Protein AF-A0A7Y5ZHA3-F1 (afdb_monomer_lite)

Sequence (352 aa):
MVVPLIEFANFSPQGTNLAHIFTNAGKSLLAQVGWSFPLTITVLLGFFAVLIGGQLFASQEDSDRLRRTLGFTAESIAAAGVPVMVYVSVYCLTSPKDWASLITVVPAFGLIVFLSLQLGRFNALDDQARVRELCKRIDQREKRIAELAPIAQRPLIGAIAVNVIVLMATHVLLAFGSVQVLRALGVPLPESSPQTSGQLVASYVGVGVYFAVVAALLAAALRSYFADLSRTRWVPLLIVVGLWVLVAGGILIGLTTTADLNPVAGGISFAVPNILVIVSLRQPRRAGRWRLLGWSLRSGAASSAARTLERSRAKYADDLQVVQERIAQQKSQPVWRERLWAMLQWRQSERG

Foldseek 3Di:
DDPPPPVVQPDDPPDPGVLNVLLVLLVVLLVVLVPVLVVLLVVLVVLVVVLVVCVVPHDPVVSLVSLQVSLVVLQVVLVVCPSNCVSNVSNLVVPVVNVVSCVVRVVSSVSSNVSSVVSNVVNDDDLVRLLVVLVVLLVLLVVLLVVLVLLQQDALVQLLVVLLVVLLVVLVCLVVVVVVVCVVVVNDAPPDDVVNVVVVVVVSVVVSVLLSVLLVLLLVLLLCVSQDPDPPPVSSVVSVVVSVVSLVVQLVVLCVPCVVRPNVSSNCSSPVSVVVLVVLVPDDSCPPPDPPNCSGSNNNSSNSSSVVSVVVSVVSVVVSVVSVVVVVVVVPDVVVVVVVVVVVVVVVVVVD

Secondary structure (DSSP, 8-state):
----TTGGG-S-TTS--HHHHHHHHHHHHHHHHHHHHHHHHHHHHHHHHHHHHHHHHS-HHHHHHHHHHHHHHHHHHHHHHHHHHHHHHHHHHH-GGGTHHHHHHHHHHHHHHHHHHHHHHT----HHHHHHHHHHHHHHHHHHHHHHTTT--S-HHHHHHHHHHHHHHHHHHHHHHHHHHHHHTT--PPP--HHHHHHHHHHHHHHHHHHHHHHHHHHHHHHHHHH--SS-THHHHHHHHHHHHHHHHHHHHHHHHHTTT-HHHHHHHHHHHHHHHHHHHS--S--SS-GGGGGSHHHHHHHHHHHHHHHHHHHHHHHHHHHHHHHHHHHHSHHHHHHHHHHHHHHHHTT-

Structure (mmCIF, N/CA/C/O backbone):
data_AF-A0A7Y5ZHA3-F1
#
_entry.id   AF-A0A7Y5ZHA3-F1
#
loop_
_atom_site.group_PDB
_atom_site.id
_atom_site.type_symbol
_atom_site.label_atom_id
_atom_site.label_alt_id
_atom_site.label_comp_id
_atom_site.label_asym_id
_atom_site.label_entity_id
_atom_site.label_seq_id
_atom_site.pdbx_PDB_ins_code
_atom_site.Cartn_x
_atom_site.Cartn_y
_atom_site.Cartn_z
_atom_site.occupancy
_atom_site.B_iso_or_equiv
_atom_site.auth_seq_id
_atom_site.auth_comp_id
_atom_site.auth_asym_id
_atom_site.auth_atom_id
_atom_site.pdbx_PDB_model_num
ATOM 1 N N . MET A 1 1 ? -15.762 -16.019 -30.927 1.00 29.59 1 MET A N 1
ATOM 2 C CA . MET A 1 1 ? -14.983 -14.829 -31.333 1.00 29.59 1 MET A CA 1
ATOM 3 C C . MET A 1 1 ? -14.148 -14.384 -30.145 1.00 29.59 1 MET A C 1
ATOM 5 O O . MET A 1 1 ? -14.662 -13.721 -29.258 1.00 29.59 1 MET A O 1
ATOM 9 N N . VAL A 1 2 ? -12.900 -14.841 -30.086 1.00 30.86 2 VAL A N 1
ATOM 10 C CA . VAL A 1 2 ? -11.909 -14.448 -29.078 1.00 30.86 2 VAL A CA 1
ATOM 11 C C . VAL A 1 2 ? -10.783 -13.798 -29.871 1.00 30.86 2 VAL A C 1
ATOM 13 O O . VAL A 1 2 ? -10.172 -14.450 -30.713 1.00 30.86 2 VAL A O 1
ATOM 16 N N . VAL A 1 3 ? -10.605 -12.493 -29.690 1.00 31.75 3 VAL A N 1
ATOM 17 C CA . VAL A 1 3 ? -9.551 -11.698 -30.336 1.00 31.75 3 VAL A CA 1
ATOM 18 C C . VAL A 1 3 ? -8.183 -12.216 -29.860 1.00 31.75 3 VAL A C 1
ATOM 20 O O . VAL A 1 3 ? -8.029 -12.442 -28.656 1.00 31.75 3 VAL A O 1
ATOM 23 N N . PRO A 1 4 ? -7.187 -12.422 -30.743 1.00 41.59 4 PRO A N 1
ATOM 24 C CA . PRO A 1 4 ? -5.891 -12.941 -30.333 1.00 41.59 4 PRO A CA 1
ATOM 25 C C . PRO A 1 4 ? -5.080 -11.832 -29.653 1.00 41.59 4 PRO A C 1
ATOM 27 O O . PRO A 1 4 ? -4.467 -10.991 -30.297 1.00 41.59 4 PRO A O 1
ATOM 30 N N . LEU A 1 5 ? -5.019 -11.871 -28.323 1.00 36.62 5 LEU A N 1
ATOM 31 C CA . LEU A 1 5 ? -4.117 -11.070 -27.478 1.00 36.62 5 LEU A CA 1
ATOM 32 C C . LEU A 1 5 ? -2.618 -11.430 -27.650 1.00 36.62 5 LEU A C 1
ATOM 34 O O . LEU A 1 5 ? -1.793 -11.052 -26.824 1.00 36.62 5 LEU A O 1
ATOM 38 N N . ILE A 1 6 ? -2.248 -12.166 -28.704 1.00 42.41 6 ILE A N 1
ATOM 39 C CA . ILE A 1 6 ? -0.919 -12.780 -28.873 1.00 42.41 6 ILE A CA 1
ATOM 40 C C . ILE A 1 6 ? 0.031 -11.910 -29.725 1.00 42.41 6 ILE A C 1
ATOM 42 O O . ILE A 1 6 ? 1.246 -12.066 -29.635 1.00 42.41 6 ILE A O 1
ATOM 46 N N . GLU A 1 7 ? -0.461 -10.919 -30.473 1.00 38.47 7 GLU A N 1
ATOM 47 C CA . GLU A 1 7 ? 0.405 -10.111 -31.356 1.00 38.47 7 GLU A CA 1
ATOM 48 C C . GLU A 1 7 ? 1.262 -9.041 -30.654 1.00 38.47 7 GLU A C 1
ATOM 50 O O . GLU A 1 7 ? 2.171 -8.489 -31.268 1.00 38.47 7 GLU A O 1
ATOM 55 N N . PHE A 1 8 ? 1.092 -8.807 -29.348 1.00 38.38 8 PHE A N 1
ATOM 56 C CA . PHE A 1 8 ? 1.977 -7.903 -28.594 1.00 38.38 8 PHE A CA 1
ATOM 57 C C . PHE A 1 8 ? 3.348 -8.509 -28.226 1.00 38.38 8 PHE A C 1
ATOM 59 O O . PHE A 1 8 ? 4.162 -7.837 -27.595 1.00 38.38 8 PHE A O 1
ATOM 66 N N . ALA A 1 9 ? 3.636 -9.756 -28.616 1.00 39.25 9 ALA A N 1
ATOM 67 C CA . ALA A 1 9 ? 4.858 -10.465 -28.223 1.00 39.25 9 ALA A CA 1
ATOM 68 C C . ALA A 1 9 ? 6.022 -10.393 -29.235 1.00 39.25 9 ALA A C 1
ATOM 70 O O . ALA A 1 9 ? 7.111 -10.874 -28.920 1.00 39.25 9 ALA A O 1
ATOM 71 N N . ASN A 1 10 ? 5.843 -9.779 -30.410 1.00 35.06 10 ASN A N 1
ATOM 72 C CA . ASN A 1 10 ? 6.879 -9.715 -31.452 1.00 35.06 10 ASN A CA 1
ATOM 73 C C . ASN A 1 10 ? 7.756 -8.452 -31.355 1.00 35.06 10 ASN A C 1
ATOM 75 O O . ASN A 1 10 ? 7.877 -7.688 -32.310 1.00 35.06 10 ASN A O 1
ATOM 79 N N . PHE A 1 11 ? 8.409 -8.247 -30.207 1.00 40.84 11 PHE A N 1
ATOM 80 C CA . PHE A 1 11 ? 9.511 -7.287 -30.069 1.00 40.84 11 PHE A CA 1
ATOM 81 C C . PHE A 1 11 ? 10.834 -8.019 -29.765 1.00 40.84 11 PHE A C 1
ATOM 83 O O . PHE A 1 11 ? 11.028 -8.522 -28.664 1.00 40.84 11 PHE A O 1
ATOM 90 N N . SER A 1 12 ? 11.748 -7.979 -30.747 1.00 37.88 12 SER A N 1
ATOM 91 C CA . SER A 1 12 ? 13.195 -8.295 -30.714 1.00 37.88 12 SER A CA 1
ATOM 92 C C . SER A 1 12 ? 13.650 -9.769 -30.549 1.00 37.88 12 SER A C 1
ATOM 94 O O . SER A 1 12 ? 13.300 -10.408 -29.560 1.00 37.88 12 SER A O 1
ATOM 96 N N . PRO A 1 13 ? 14.540 -10.299 -31.427 1.00 43.59 13 PRO A N 1
ATOM 97 C CA . PRO A 1 13 ? 15.087 -11.663 -31.328 1.00 43.59 13 PRO A CA 1
ATOM 98 C C . PRO A 1 13 ? 16.154 -11.868 -30.236 1.00 43.59 13 PRO A C 1
ATOM 100 O O . PRO A 1 13 ? 16.627 -12.987 -30.060 1.00 43.59 13 PRO A O 1
ATOM 103 N N . GLN A 1 14 ? 16.572 -10.818 -29.522 1.00 48.69 14 GLN A N 1
ATOM 104 C CA . GLN A 1 14 ? 17.597 -10.913 -28.466 1.00 48.69 14 GLN A CA 1
ATOM 105 C C . GLN A 1 14 ? 17.160 -10.283 -27.132 1.00 48.69 14 GLN A C 1
ATOM 107 O O . GLN A 1 14 ? 17.919 -10.280 -26.165 1.00 48.69 14 GLN A O 1
ATOM 112 N N . GLY A 1 15 ? 15.918 -9.799 -27.042 1.00 46.22 15 GLY A N 1
ATOM 113 C CA . GLY A 1 15 ? 15.309 -9.403 -25.776 1.00 46.22 15 GLY A CA 1
ATOM 114 C C . GLY A 1 15 ? 14.719 -10.628 -25.088 1.00 46.22 15 GLY A C 1
ATOM 115 O O . GLY A 1 15 ? 13.897 -11.332 -25.667 1.00 46.22 15 GLY A O 1
ATOM 116 N N . THR A 1 16 ? 15.113 -10.901 -23.849 1.00 53.38 16 THR A N 1
ATOM 117 C CA . THR A 1 16 ? 14.442 -11.884 -22.994 1.00 53.38 16 THR A CA 1
ATOM 118 C C . THR A 1 16 ? 12.968 -11.497 -22.848 1.00 53.38 16 THR A C 1
ATOM 120 O O . THR A 1 16 ? 12.602 -10.641 -22.047 1.00 53.38 16 THR A O 1
ATOM 123 N N . ASN A 1 17 ? 12.116 -12.104 -23.679 1.00 75.25 17 ASN A N 1
ATOM 124 C CA . ASN A 1 17 ? 10.693 -11.804 -23.742 1.00 75.25 17 ASN A CA 1
ATOM 125 C C . ASN A 1 17 ? 10.087 -11.996 -22.344 1.00 75.25 17 ASN A C 1
ATOM 127 O O . ASN A 1 17 ? 10.179 -13.084 -21.770 1.00 75.25 17 ASN A O 1
ATOM 131 N N . LEU A 1 18 ? 9.488 -10.944 -21.777 1.00 65.69 18 LEU A N 1
ATOM 132 C CA . LEU A 1 18 ? 8.861 -10.990 -20.452 1.00 65.69 18 LEU A CA 1
ATOM 133 C C . LEU A 1 18 ? 7.885 -12.169 -20.347 1.00 65.69 18 LEU A C 1
ATOM 135 O O . LEU A 1 18 ? 7.855 -12.845 -19.323 1.00 65.69 18 LEU A O 1
ATOM 139 N N . ALA A 1 19 ? 7.174 -12.502 -21.428 1.00 73.25 19 ALA A N 1
ATOM 140 C CA . ALA A 1 19 ? 6.294 -13.667 -21.472 1.00 73.25 19 ALA A CA 1
ATOM 141 C C . ALA A 1 19 ? 7.031 -14.982 -21.151 1.00 73.25 19 ALA A C 1
ATOM 143 O O . ALA A 1 19 ? 6.504 -15.821 -20.422 1.00 73.25 19 ALA A O 1
ATOM 144 N N . HIS A 1 20 ? 8.268 -15.147 -21.625 1.00 78.00 20 HIS A N 1
ATOM 145 C CA . HIS A 1 20 ? 9.093 -16.325 -21.351 1.00 78.00 20 HIS A CA 1
ATOM 146 C C . HIS A 1 20 ? 9.536 -16.386 -19.880 1.00 78.00 20 HIS A C 1
ATOM 148 O O . HIS A 1 20 ? 9.484 -17.452 -19.267 1.00 78.00 20 HIS A O 1
ATOM 154 N N . ILE A 1 21 ? 9.895 -15.244 -19.277 1.00 73.25 21 ILE A N 1
ATOM 155 C CA . ILE A 1 21 ? 10.233 -15.164 -17.844 1.00 73.25 21 ILE A CA 1
ATOM 156 C C . ILE A 1 21 ? 9.017 -15.541 -16.987 1.00 73.25 21 ILE A C 1
ATOM 158 O O . ILE A 1 21 ? 9.126 -16.396 -16.108 1.00 73.25 21 ILE A O 1
ATOM 162 N N . PHE A 1 22 ? 7.851 -14.951 -17.270 1.00 74.00 22 PHE A N 1
ATOM 163 C CA . PHE A 1 22 ? 6.611 -15.232 -16.540 1.00 74.00 22 PHE A CA 1
ATOM 164 C C . PHE A 1 22 ? 6.179 -16.696 -16.682 1.00 74.00 22 PHE A C 1
ATOM 166 O O . PHE A 1 22 ? 5.805 -17.321 -15.691 1.00 74.00 22 PHE A O 1
ATOM 173 N N . THR A 1 23 ? 6.285 -17.259 -17.887 1.00 82.06 23 THR A N 1
ATOM 174 C CA . THR A 1 23 ? 5.922 -18.657 -18.167 1.00 82.06 23 THR A CA 1
ATOM 175 C C . THR A 1 23 ? 6.848 -19.627 -17.424 1.00 82.06 23 THR A C 1
ATOM 177 O O . THR A 1 23 ? 6.368 -20.536 -16.748 1.00 82.06 23 THR A O 1
ATOM 180 N N . ASN A 1 24 ? 8.168 -19.410 -17.448 1.00 81.69 24 ASN A N 1
ATOM 181 C CA . ASN A 1 24 ? 9.120 -20.279 -16.744 1.00 81.69 24 ASN A CA 1
ATOM 182 C C . ASN A 1 24 ? 9.000 -20.179 -15.218 1.00 81.69 24 ASN A C 1
ATOM 184 O O . ASN A 1 24 ? 9.070 -21.197 -14.526 1.00 81.69 24 ASN A O 1
ATOM 188 N N . ALA A 1 25 ? 8.781 -18.974 -14.685 1.00 75.00 25 ALA A N 1
ATOM 189 C CA . ALA A 1 25 ? 8.514 -18.786 -13.262 1.00 75.00 25 ALA A CA 1
ATOM 190 C C . ALA A 1 25 ? 7.214 -19.494 -12.844 1.00 75.00 25 ALA A C 1
ATOM 192 O O . ALA A 1 25 ? 7.203 -20.220 -11.851 1.00 75.00 25 ALA A O 1
ATOM 193 N N . GLY A 1 26 ? 6.143 -19.344 -13.631 1.00 80.56 26 GLY A N 1
ATOM 194 C CA . GLY A 1 26 ? 4.860 -20.001 -13.387 1.00 80.56 26 GLY A CA 1
ATOM 195 C C . GLY A 1 26 ? 4.953 -21.525 -13.395 1.00 80.56 26 GLY A C 1
ATOM 196 O O . GLY A 1 26 ? 4.406 -22.161 -12.497 1.00 80.56 26 GLY A O 1
ATOM 197 N N . LYS A 1 27 ? 5.723 -22.110 -14.321 1.00 93.38 27 LYS A N 1
ATOM 198 C CA . LYS A 1 27 ? 5.995 -23.555 -14.359 1.00 93.38 27 LYS A CA 1
ATOM 199 C C . LYS A 1 27 ? 6.642 -24.056 -13.068 1.00 93.38 27 LYS A C 1
ATOM 201 O O . LYS A 1 27 ? 6.179 -25.026 -12.470 1.00 93.38 27 LYS A O 1
ATOM 206 N N . SER A 1 28 ? 7.707 -23.383 -12.630 1.00 86.69 28 SER A N 1
ATOM 207 C CA . SER A 1 28 ? 8.427 -23.737 -11.402 1.00 86.69 28 SER A CA 1
ATOM 208 C C . SER A 1 28 ? 7.542 -23.588 -10.164 1.00 86.69 28 SER A C 1
ATOM 210 O O . SER A 1 28 ? 7.586 -24.430 -9.271 1.00 86.69 28 SER A O 1
ATOM 212 N N . LEU A 1 29 ? 6.709 -22.544 -10.120 1.00 81.25 29 LEU A N 1
ATOM 213 C CA . LEU A 1 29 ? 5.778 -22.298 -9.021 1.00 81.25 29 LEU A CA 1
ATOM 214 C C . LEU A 1 29 ? 4.631 -23.312 -8.982 1.00 81.25 29 LEU A C 1
ATOM 216 O O . LEU A 1 29 ? 4.264 -23.744 -7.892 1.00 81.25 29 LEU A O 1
ATOM 220 N N . LEU A 1 30 ? 4.103 -23.746 -10.132 1.00 94.75 30 LEU A N 1
ATOM 221 C CA . LEU A 1 30 ? 3.030 -24.743 -10.196 1.00 94.75 30 LEU A CA 1
ATOM 222 C C . LEU A 1 30 ? 3.430 -26.049 -9.489 1.00 94.75 30 LEU A C 1
ATOM 224 O O . LEU A 1 30 ? 2.632 -26.608 -8.739 1.00 94.75 30 LEU A O 1
ATOM 228 N N . ALA A 1 31 ? 4.687 -26.481 -9.636 1.00 91.69 31 ALA A N 1
ATOM 229 C CA . ALA A 1 31 ? 5.216 -27.652 -8.932 1.00 91.69 31 ALA A CA 1
ATOM 230 C C . ALA A 1 31 ? 5.236 -27.483 -7.398 1.00 91.69 31 ALA A C 1
ATOM 232 O O . ALA A 1 31 ? 5.134 -28.463 -6.663 1.00 91.69 31 ALA A O 1
ATOM 233 N N . GLN A 1 32 ? 5.340 -26.246 -6.902 1.00 90.25 32 GLN A N 1
ATOM 234 C CA . GLN A 1 32 ? 5.352 -25.939 -5.467 1.00 90.25 32 GLN A CA 1
ATOM 235 C C . GLN A 1 32 ? 3.943 -25.751 -4.890 1.00 90.25 32 GLN A C 1
ATOM 237 O O . GLN A 1 32 ? 3.714 -25.985 -3.701 1.00 90.25 32 GLN A O 1
ATOM 242 N N . VAL A 1 33 ? 2.975 -25.343 -5.715 1.00 90.94 33 VAL A N 1
ATOM 243 C CA . VAL A 1 33 ? 1.583 -25.127 -5.290 1.00 90.94 33 VAL A CA 1
ATOM 244 C C . VAL A 1 33 ? 0.963 -26.405 -4.719 1.00 90.94 33 VAL A C 1
ATOM 246 O O . VAL A 1 33 ? 0.266 -26.338 -3.706 1.00 90.94 33 VAL A O 1
ATOM 249 N N . GLY A 1 34 ? 1.273 -27.569 -5.303 1.00 89.31 34 GLY A N 1
ATOM 250 C CA . GLY A 1 34 ? 0.680 -28.853 -4.915 1.00 89.31 34 GLY A CA 1
ATOM 251 C C . GLY A 1 34 ? 0.832 -29.215 -3.433 1.00 89.31 34 GLY A C 1
ATOM 252 O O . GLY A 1 34 ? -0.087 -29.789 -2.858 1.00 89.31 34 GLY A O 1
ATOM 253 N N . TRP A 1 35 ? 1.945 -28.842 -2.791 1.00 92.75 35 TRP A N 1
ATOM 254 C CA . TRP A 1 35 ? 2.176 -29.109 -1.364 1.00 92.75 35 TRP A CA 1
ATOM 255 C C . TRP A 1 35 ? 2.004 -27.863 -0.485 1.00 92.75 35 TRP A C 1
ATOM 257 O O . TRP A 1 35 ? 1.539 -27.962 0.652 1.00 92.75 35 TRP A O 1
ATOM 267 N N . SER A 1 36 ? 2.338 -26.678 -1.004 1.00 88.50 36 SER A N 1
ATOM 268 C CA . SER A 1 36 ? 2.286 -25.438 -0.222 1.00 88.50 36 SER A CA 1
ATOM 269 C C . SER A 1 36 ? 0.858 -24.978 0.077 1.00 88.50 36 SER A C 1
ATOM 271 O O . SER A 1 36 ? 0.608 -24.435 1.157 1.00 88.50 36 SER A O 1
ATOM 273 N N . PHE A 1 37 ? -0.102 -25.217 -0.824 1.00 94.75 37 PHE A N 1
ATOM 274 C CA . PHE A 1 37 ? -1.496 -24.819 -0.608 1.00 94.75 37 PHE A CA 1
ATOM 275 C C . PHE A 1 37 ? -2.179 -25.652 0.483 1.00 94.75 37 PHE A C 1
ATOM 277 O O . PHE A 1 37 ? -2.721 -25.040 1.404 1.00 94.75 37 PHE A O 1
ATOM 284 N N . PRO A 1 38 ? -2.115 -27.000 0.469 1.00 95.56 38 PRO A N 1
ATOM 285 C CA . PRO A 1 38 ? -2.607 -27.811 1.581 1.00 95.56 38 PRO A CA 1
ATOM 286 C C . PRO A 1 38 ? -1.992 -27.405 2.920 1.00 95.56 38 PRO A C 1
ATOM 288 O O . PRO A 1 38 ? -2.728 -27.187 3.878 1.00 95.56 38 PRO A O 1
ATOM 291 N N . LEU A 1 39 ? -0.668 -27.203 2.968 1.00 94.62 39 LEU A N 1
ATOM 292 C CA . LEU A 1 39 ? 0.020 -26.745 4.178 1.00 94.62 39 LEU A CA 1
ATOM 293 C C . LEU A 1 39 ? -0.535 -25.400 4.669 1.00 94.62 39 LEU A C 1
ATOM 295 O O . LEU A 1 39 ? -0.821 -25.234 5.853 1.00 94.62 39 LEU A O 1
ATOM 299 N N . THR A 1 40 ? -0.728 -24.451 3.753 1.00 91.38 40 THR A N 1
ATOM 300 C CA . THR A 1 40 ? -1.299 -23.137 4.069 1.00 91.38 40 THR A CA 1
ATOM 301 C C . THR A 1 40 ? -2.719 -23.258 4.619 1.00 91.38 40 THR A C 1
ATOM 303 O O . THR A 1 40 ? -3.038 -22.643 5.635 1.00 91.38 40 THR A O 1
ATOM 306 N N . ILE A 1 41 ? -3.564 -24.080 3.993 1.00 97.12 41 ILE A N 1
ATOM 307 C CA . ILE A 1 41 ? -4.931 -24.343 4.458 1.00 97.12 41 ILE A CA 1
ATOM 308 C C . ILE A 1 41 ? -4.903 -24.949 5.867 1.00 97.12 41 ILE A C 1
ATOM 310 O O . ILE A 1 41 ? -5.632 -24.482 6.738 1.00 97.12 41 ILE A O 1
ATOM 314 N N . THR A 1 42 ? -4.026 -25.922 6.132 1.00 97.69 42 THR A N 1
ATOM 315 C CA . THR A 1 42 ? -3.854 -26.519 7.466 1.00 97.69 42 THR A CA 1
ATOM 316 C C . THR A 1 42 ? -3.450 -25.478 8.511 1.00 97.69 42 THR A C 1
ATOM 318 O O . THR A 1 42 ? -4.028 -25.455 9.596 1.00 97.69 42 THR A O 1
ATOM 321 N N . VAL A 1 43 ? -2.514 -24.578 8.190 1.00 94.75 43 VAL A N 1
ATOM 322 C CA . VAL A 1 43 ? -2.113 -23.482 9.090 1.00 94.75 43 VAL A CA 1
ATOM 323 C C . VAL A 1 43 ? -3.293 -22.553 9.386 1.00 94.75 43 VAL A C 1
ATOM 325 O O . VAL A 1 43 ? -3.538 -22.226 10.547 1.00 94.75 43 VAL A O 1
ATOM 328 N N . LEU A 1 44 ? -4.065 -22.168 8.364 1.00 94.31 44 LEU A N 1
ATOM 329 C CA . LEU A 1 44 ? -5.241 -21.309 8.534 1.00 94.31 44 LEU A CA 1
ATOM 330 C C . LEU A 1 44 ? -6.335 -21.981 9.374 1.00 94.31 44 LEU A C 1
ATOM 332 O O . LEU A 1 44 ? -6.926 -21.335 10.237 1.00 94.31 44 LEU A O 1
ATOM 336 N N . LEU A 1 45 ? -6.577 -23.279 9.184 1.00 97.19 45 LEU A N 1
ATOM 337 C CA . LEU A 1 45 ? -7.488 -24.052 10.034 1.00 97.19 45 LEU A CA 1
ATOM 338 C C . LEU A 1 45 ? -6.975 -24.144 11.480 1.00 97.19 45 LEU A C 1
ATOM 340 O O . LEU A 1 45 ? -7.756 -24.012 12.421 1.00 97.19 45 LEU A O 1
ATOM 344 N N . GLY A 1 46 ? -5.661 -24.281 11.671 1.00 96.94 46 GLY A N 1
ATOM 345 C CA . GLY A 1 46 ? -5.027 -24.187 12.985 1.00 96.94 46 GLY A CA 1
ATOM 346 C C . GLY A 1 46 ? -5.274 -22.833 13.656 1.00 96.94 46 GLY A C 1
ATOM 347 O O . GLY A 1 46 ? -5.593 -22.785 14.843 1.00 96.94 46 GLY A O 1
ATOM 348 N N . PHE A 1 47 ? -5.220 -21.731 12.900 1.00 95.44 47 PHE A N 1
ATOM 349 C CA . PHE A 1 47 ? -5.559 -20.404 13.425 1.00 95.44 47 PHE A CA 1
ATOM 350 C C . PHE A 1 47 ? -7.015 -20.323 13.886 1.00 95.44 47 PHE A C 1
ATOM 352 O O . PHE A 1 47 ? -7.274 -19.737 14.936 1.00 95.44 47 PHE A O 1
ATOM 359 N N . PHE A 1 48 ? -7.954 -20.940 13.164 1.00 94.38 48 PHE A N 1
ATOM 360 C CA . PHE A 1 48 ? -9.346 -21.040 13.612 1.00 94.38 48 PHE A CA 1
ATOM 361 C C . PHE A 1 48 ? -9.477 -21.817 14.923 1.00 94.38 48 PHE A C 1
ATOM 363 O O . PHE A 1 48 ? -10.148 -21.342 15.837 1.00 94.38 48 PHE A O 1
ATOM 370 N N . ALA A 1 49 ? -8.815 -22.970 15.045 1.00 95.62 49 ALA A N 1
ATOM 371 C CA . ALA A 1 49 ? -8.850 -23.767 16.271 1.00 95.62 49 ALA A CA 1
ATOM 372 C C . ALA A 1 49 ? -8.305 -22.982 17.477 1.00 95.62 49 ALA A C 1
ATOM 374 O O . ALA A 1 49 ? -8.933 -22.948 18.535 1.00 95.62 49 ALA A O 1
ATOM 375 N N . VAL A 1 50 ? -7.180 -22.282 17.294 1.00 94.19 50 VAL A N 1
ATOM 376 C CA . VAL A 1 50 ? -6.583 -21.415 18.322 1.00 94.19 50 VAL A CA 1
ATOM 377 C C . VAL A 1 50 ? -7.510 -20.253 18.681 1.00 94.19 50 VAL A C 1
ATOM 379 O O . VAL A 1 50 ? -7.643 -19.919 19.855 1.00 94.19 50 VAL A O 1
ATOM 382 N N . LEU A 1 51 ? -8.175 -19.645 17.697 1.00 90.94 51 LEU A N 1
ATOM 383 C CA . LEU A 1 51 ? -9.099 -18.533 17.921 1.00 90.94 51 LEU A CA 1
ATOM 384 C C . LEU A 1 51 ? -10.339 -18.978 18.708 1.00 90.94 51 LEU A C 1
ATOM 386 O O . LEU A 1 51 ? -10.724 -18.296 19.654 1.00 90.94 51 LEU A O 1
ATOM 390 N N . ILE A 1 52 ? -10.919 -20.133 18.370 1.00 90.62 52 ILE A N 1
ATOM 391 C CA . ILE A 1 52 ? -12.046 -20.724 19.108 1.00 90.62 52 ILE A CA 1
ATOM 392 C C . ILE A 1 52 ? -11.617 -21.073 20.539 1.00 90.62 52 ILE A C 1
ATOM 394 O O . ILE A 1 52 ? -12.301 -20.706 21.491 1.00 90.62 52 ILE A O 1
ATOM 398 N N . GLY A 1 53 ? -10.453 -21.707 20.717 1.00 89.69 53 GLY A N 1
ATOM 399 C CA . GLY A 1 53 ? -9.914 -22.002 22.047 1.00 89.69 53 GLY A CA 1
ATOM 400 C C . GLY A 1 53 ? -9.661 -20.735 22.873 1.00 89.69 53 GLY A C 1
ATOM 401 O O . GLY A 1 53 ? -10.045 -20.658 24.037 1.00 89.69 53 GLY A O 1
ATOM 402 N N . GLY A 1 54 ? -9.090 -19.697 22.260 1.00 86.88 54 GLY A N 1
ATOM 403 C CA . GLY A 1 54 ? -8.849 -18.409 22.910 1.00 86.88 54 GLY A CA 1
ATOM 404 C C . GLY A 1 54 ? -10.131 -17.704 23.360 1.00 86.88 54 GLY A C 1
ATOM 405 O O . GLY A 1 54 ? -10.115 -17.011 24.369 1.00 86.88 54 GLY A O 1
ATOM 406 N N . GLN A 1 55 ? -11.255 -17.890 22.663 1.00 84.12 55 GLN A N 1
ATOM 407 C CA . GLN A 1 55 ? -12.555 -17.360 23.097 1.00 84.12 55 GLN A CA 1
ATOM 408 C C . GLN A 1 55 ? -13.117 -18.067 24.334 1.00 84.12 55 GLN A C 1
ATOM 410 O O . GLN A 1 55 ? -13.857 -17.446 25.090 1.00 84.12 55 GLN A O 1
ATOM 415 N N . LEU A 1 56 ? -12.771 -19.339 24.546 1.00 85.75 56 LEU A N 1
ATOM 416 C CA . LEU A 1 56 ? -13.273 -20.127 25.673 1.00 85.75 56 LEU A CA 1
ATOM 417 C C . LEU A 1 56 ? -12.458 -19.920 26.956 1.00 85.75 56 LEU A C 1
ATOM 419 O O . LEU A 1 56 ? -13.024 -19.990 28.044 1.00 85.75 56 LEU A O 1
ATOM 423 N N . PHE A 1 57 ? -11.148 -19.677 26.841 1.00 87.19 57 PHE A N 1
ATOM 424 C CA . PHE A 1 57 ? -10.236 -19.708 27.994 1.00 87.19 57 PHE A CA 1
ATOM 425 C C . PHE A 1 57 ? -9.529 -18.384 28.306 1.00 87.19 57 PHE A C 1
ATOM 427 O O . PHE A 1 57 ? -9.027 -18.225 29.418 1.00 87.19 57 PHE A O 1
ATOM 434 N N . ALA A 1 58 ? -9.440 -17.448 27.357 1.00 85.19 58 ALA A N 1
ATOM 435 C CA . ALA A 1 58 ? -8.699 -16.205 27.559 1.00 85.19 58 ALA A CA 1
ATOM 436 C C . ALA A 1 58 ? -9.610 -15.047 27.986 1.00 85.19 58 ALA A C 1
ATOM 438 O O . ALA A 1 58 ? -10.822 -15.055 27.759 1.00 85.19 58 ALA A O 1
ATOM 439 N N . SER A 1 59 ? -9.006 -14.007 28.566 1.00 83.62 59 SER A N 1
ATOM 440 C CA . SER A 1 59 ? -9.699 -12.736 28.770 1.00 83.62 59 SER A CA 1
ATOM 441 C C . SER A 1 59 ? -10.173 -12.170 27.422 1.00 83.62 59 SER A C 1
ATOM 443 O O . SER A 1 59 ? -9.568 -12.425 26.376 1.00 83.62 59 SER A O 1
ATOM 445 N N . GLN A 1 60 ? -11.244 -11.373 27.426 1.00 76.38 60 GLN A N 1
ATOM 446 C CA . GLN A 1 60 ? -11.769 -10.764 26.197 1.00 76.38 60 GLN A CA 1
ATOM 447 C C . GLN A 1 60 ? -10.704 -9.918 25.473 1.00 76.38 60 GLN A C 1
ATOM 449 O O . GLN A 1 60 ? -10.639 -9.923 24.244 1.00 76.38 60 GLN A O 1
ATOM 454 N N . GLU A 1 61 ? -9.832 -9.242 26.227 1.00 77.38 61 GLU A N 1
ATOM 455 C CA . GLU A 1 61 ? -8.734 -8.443 25.679 1.00 77.38 61 GLU A CA 1
ATOM 456 C C . GLU A 1 61 ? -7.663 -9.311 24.997 1.00 77.38 61 GLU A C 1
ATOM 458 O O . GLU A 1 61 ? -7.232 -9.004 23.880 1.00 77.38 61 GLU A O 1
ATOM 463 N N . ASP A 1 62 ? -7.266 -10.420 25.626 1.00 81.44 62 ASP A N 1
ATOM 464 C CA . ASP A 1 62 ? -6.283 -11.347 25.058 1.00 81.44 62 ASP A CA 1
ATOM 465 C C . ASP A 1 62 ? -6.834 -12.067 23.826 1.00 81.44 62 ASP A C 1
ATOM 467 O O . ASP A 1 62 ? -6.137 -12.185 22.815 1.00 81.44 62 ASP A O 1
ATOM 471 N N . SER A 1 63 ? -8.102 -12.482 23.877 1.00 81.94 63 SER A N 1
ATOM 472 C CA . SER A 1 63 ? -8.806 -13.098 22.750 1.00 81.94 63 SER A CA 1
ATOM 473 C C . SER A 1 63 ? -8.883 -12.140 21.555 1.00 81.94 63 SER A C 1
ATOM 475 O O . SER A 1 63 ? -8.549 -12.511 20.425 1.00 81.94 63 SER A O 1
ATOM 477 N N . ASP A 1 64 ? -9.202 -10.865 21.802 1.00 78.81 64 ASP A N 1
ATOM 478 C CA . ASP A 1 64 ? -9.205 -9.817 20.780 1.00 78.81 64 ASP A CA 1
ATOM 479 C C . ASP A 1 64 ? -7.819 -9.592 20.165 1.00 78.81 64 ASP A C 1
ATOM 481 O O . ASP A 1 64 ? -7.686 -9.431 18.945 1.00 78.81 64 ASP A O 1
ATOM 485 N N . ARG A 1 65 ? -6.767 -9.577 20.990 1.00 79.44 65 ARG A N 1
ATOM 486 C CA . ARG A 1 65 ? -5.385 -9.397 20.530 1.00 79.44 65 ARG A CA 1
ATOM 487 C C . ARG A 1 65 ? -4.897 -10.590 19.708 1.00 79.44 65 ARG A C 1
ATOM 489 O O . ARG A 1 65 ? -4.275 -10.389 18.657 1.00 79.44 65 ARG A O 1
ATOM 496 N N . LEU A 1 66 ? -5.183 -11.807 20.163 1.00 84.31 66 LEU A N 1
ATOM 497 C CA . LEU A 1 66 ? -4.859 -13.050 19.467 1.00 84.31 66 LEU A CA 1
ATOM 498 C C . LEU A 1 66 ? -5.555 -13.090 18.107 1.00 84.31 66 LEU A C 1
ATOM 500 O O . LEU A 1 66 ? -4.892 -13.240 17.081 1.00 84.31 66 LEU A O 1
ATOM 504 N N . ARG A 1 67 ? -6.864 -12.824 18.086 1.00 83.31 67 ARG A N 1
ATOM 505 C CA . ARG A 1 67 ? -7.671 -12.727 16.867 1.00 83.31 67 ARG A CA 1
ATOM 506 C C . ARG A 1 67 ? -7.086 -11.748 15.853 1.00 83.31 67 ARG A C 1
ATOM 508 O O . ARG A 1 67 ? -6.945 -12.098 14.687 1.00 83.31 67 ARG A O 1
ATOM 515 N N . ARG A 1 68 ? -6.719 -10.533 16.278 1.00 79.06 68 ARG A N 1
ATOM 516 C CA . ARG A 1 68 ? -6.107 -9.527 15.385 1.00 79.06 68 ARG A CA 1
ATOM 517 C C . ARG A 1 68 ? -4.797 -10.001 14.785 1.00 79.06 68 ARG A C 1
ATOM 519 O O . ARG A 1 68 ? -4.551 -9.774 13.605 1.00 79.06 68 ARG A O 1
ATOM 526 N N . THR A 1 69 ? -3.962 -10.626 15.608 1.00 79.94 69 THR A N 1
ATOM 527 C CA . THR A 1 69 ? -2.647 -11.104 15.183 1.00 79.94 69 THR A CA 1
ATOM 528 C C . THR A 1 69 ? -2.807 -12.215 14.149 1.00 79.94 69 THR A C 1
ATOM 530 O O . THR A 1 69 ? -2.247 -12.113 13.062 1.00 79.94 69 THR A O 1
ATOM 533 N N . LEU A 1 70 ? -3.645 -13.215 14.437 1.00 87.19 70 LEU A N 1
ATOM 534 C CA . LEU A 1 70 ? -3.902 -14.334 13.531 1.00 87.19 70 LEU A CA 1
ATOM 535 C C . LEU A 1 70 ? -4.615 -13.900 12.246 1.00 87.19 70 LEU A C 1
ATOM 537 O O . LEU A 1 70 ? -4.228 -14.345 11.170 1.00 87.19 70 LEU A O 1
ATOM 541 N N . GLY A 1 71 ? -5.599 -13.000 12.334 1.00 82.62 71 GLY A N 1
ATOM 542 C CA . GLY A 1 71 ? -6.289 -12.449 11.164 1.00 82.62 71 GLY A CA 1
ATOM 543 C C . GLY A 1 71 ? -5.340 -11.692 10.236 1.00 82.62 71 GLY A C 1
ATOM 544 O O . GLY A 1 71 ? -5.302 -11.964 9.039 1.00 82.62 71 GLY A O 1
ATOM 545 N N . PHE A 1 72 ? -4.492 -10.818 10.788 1.00 78.06 72 PHE A N 1
ATOM 546 C CA . PHE A 1 72 ? -3.481 -10.106 10.002 1.00 78.06 72 PHE A CA 1
ATOM 547 C C . PHE A 1 72 ? -2.462 -11.058 9.357 1.00 78.06 72 PHE A C 1
ATOM 549 O O . PHE A 1 72 ? -2.115 -10.902 8.183 1.00 78.06 72 PHE A O 1
ATOM 556 N N . THR A 1 73 ? -1.981 -12.058 10.102 1.00 80.31 73 THR A N 1
ATOM 557 C CA . THR A 1 73 ? -1.067 -13.072 9.562 1.00 80.31 73 THR A CA 1
ATOM 558 C C . THR A 1 73 ? -1.733 -13.872 8.442 1.00 80.31 73 THR A C 1
ATOM 560 O O . THR A 1 73 ? -1.114 -14.074 7.400 1.00 80.31 73 THR A O 1
ATOM 563 N N . ALA A 1 74 ? -2.996 -14.267 8.606 1.00 85.50 74 ALA A N 1
ATOM 564 C CA . ALA A 1 74 ? -3.756 -14.989 7.591 1.00 85.50 74 ALA A CA 1
ATOM 565 C C . ALA A 1 74 ? -3.933 -14.177 6.300 1.00 85.50 74 ALA A C 1
ATOM 567 O O . ALA A 1 74 ? -3.669 -14.689 5.213 1.00 85.50 74 ALA A O 1
ATOM 568 N N . GLU A 1 75 ? -4.328 -12.905 6.407 1.00 81.19 75 GLU A N 1
ATOM 569 C CA . GLU A 1 75 ? -4.452 -12.003 5.254 1.00 81.19 75 GLU A CA 1
ATOM 570 C C . GLU A 1 75 ? -3.106 -11.806 4.544 1.00 81.19 75 GLU A C 1
ATOM 572 O O . GLU A 1 75 ? -3.046 -11.804 3.315 1.00 81.19 75 GLU A O 1
ATOM 577 N N . SER A 1 76 ? -2.013 -11.706 5.307 1.00 76.50 76 SER A N 1
ATOM 578 C CA . SER A 1 76 ? -0.660 -11.583 4.753 1.00 76.50 76 SER A CA 1
ATOM 579 C C . SER A 1 76 ? -0.247 -12.829 3.962 1.00 76.50 76 SER A C 1
ATOM 581 O O . SER A 1 76 ? 0.332 -12.704 2.883 1.00 76.50 76 SER A O 1
ATOM 583 N N . ILE A 1 77 ? -0.572 -14.026 4.464 1.00 77.38 77 ILE A N 1
ATOM 584 C CA . ILE A 1 77 ? -0.315 -15.296 3.770 1.00 77.38 77 ILE A CA 1
ATOM 585 C C . ILE A 1 77 ? -1.113 -15.363 2.459 1.00 77.38 77 ILE A C 1
ATOM 587 O O . ILE A 1 77 ? -0.545 -15.666 1.410 1.00 77.38 77 ILE A O 1
ATOM 591 N N . ALA A 1 78 ? -2.405 -15.023 2.489 1.00 81.06 78 ALA A N 1
ATOM 592 C CA . ALA A 1 78 ? -3.240 -15.011 1.289 1.00 81.06 78 ALA A CA 1
ATOM 593 C C . ALA A 1 78 ? -2.744 -13.988 0.250 1.00 81.06 78 ALA A C 1
ATOM 595 O O . ALA A 1 78 ? -2.645 -14.305 -0.936 1.00 81.06 78 ALA A O 1
ATOM 596 N N . ALA A 1 79 ? -2.359 -12.786 0.692 1.00 75.56 79 ALA A N 1
ATOM 597 C CA . ALA A 1 79 ? -1.800 -11.749 -0.174 1.00 75.56 79 ALA A CA 1
ATOM 598 C C . ALA A 1 79 ? -0.483 -12.189 -0.837 1.00 75.56 79 ALA A C 1
ATOM 600 O O . ALA A 1 79 ? -0.285 -11.936 -2.026 1.00 75.56 79 ALA A O 1
ATOM 601 N N . ALA A 1 80 ? 0.389 -12.896 -0.109 1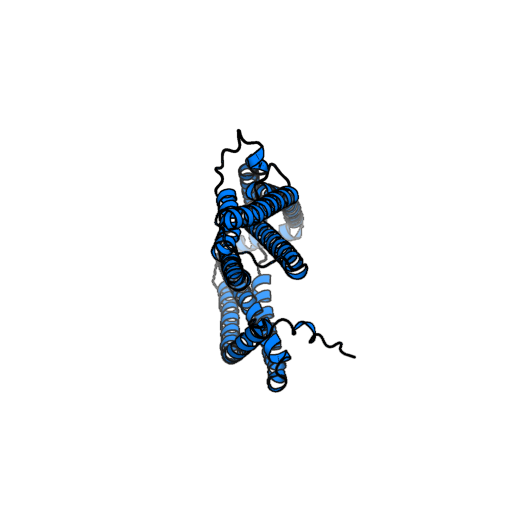.00 75.31 80 ALA A N 1
ATOM 602 C CA . ALA A 1 80 ? 1.626 -13.455 -0.657 1.00 75.31 80 ALA A CA 1
ATOM 603 C C . ALA A 1 80 ? 1.377 -14.531 -1.732 1.00 75.31 80 ALA A C 1
ATOM 605 O O . ALA A 1 80 ? 2.209 -14.716 -2.620 1.00 75.31 80 ALA A O 1
ATOM 606 N N . GLY A 1 81 ? 0.225 -15.205 -1.697 1.00 76.44 81 GLY A N 1
ATOM 607 C CA . GLY A 1 81 ? -0.178 -16.159 -2.730 1.00 76.44 81 GLY A CA 1
ATOM 608 C C . GLY A 1 81 ? -0.692 -15.514 -4.025 1.00 76.44 81 GLY A C 1
ATOM 609 O O . GLY A 1 81 ? -0.686 -16.173 -5.063 1.00 76.44 81 GLY A O 1
ATOM 610 N N . VAL A 1 82 ? -1.077 -14.229 -4.024 1.00 76.38 82 VAL A N 1
ATOM 611 C CA . VAL A 1 82 ? -1.611 -13.553 -5.226 1.00 76.38 82 VAL A CA 1
ATOM 612 C C . VAL A 1 82 ? -0.597 -13.525 -6.381 1.00 76.38 82 VAL A C 1
ATOM 614 O O . VAL A 1 82 ? -0.958 -13.952 -7.477 1.00 76.38 82 VAL A O 1
ATOM 617 N N . PRO A 1 83 ? 0.671 -13.098 -6.195 1.00 69.19 83 PRO A N 1
ATOM 618 C CA . PRO A 1 83 ? 1.657 -13.140 -7.275 1.00 69.19 83 PRO A CA 1
ATOM 619 C C . PRO A 1 83 ? 1.891 -14.559 -7.797 1.00 69.19 83 PRO A C 1
ATOM 621 O O . PRO A 1 83 ? 1.965 -14.755 -9.007 1.00 69.19 83 PRO A O 1
ATOM 624 N N . VAL A 1 84 ? 1.950 -15.552 -6.900 1.00 78.25 84 VAL A N 1
ATOM 625 C CA . VAL A 1 84 ? 2.103 -16.969 -7.271 1.00 78.25 84 VAL A CA 1
ATOM 626 C C . VAL A 1 84 ? 0.965 -17.394 -8.192 1.00 78.25 84 VAL A C 1
ATOM 628 O O . VAL A 1 84 ? 1.214 -17.953 -9.258 1.00 78.25 84 VAL A O 1
ATOM 631 N N . MET A 1 85 ? -0.270 -17.049 -7.833 1.00 86.50 85 MET A N 1
ATOM 632 C CA . MET A 1 85 ? -1.447 -17.324 -8.649 1.00 86.50 85 MET A CA 1
ATOM 633 C C . MET A 1 85 ? -1.414 -16.630 -10.004 1.00 86.50 85 MET A C 1
ATOM 635 O O . MET A 1 85 ? -1.812 -17.243 -10.990 1.00 86.50 85 MET A O 1
ATOM 639 N N . VAL A 1 86 ? -0.920 -15.392 -10.088 1.00 78.31 86 VAL A N 1
ATOM 640 C CA . VAL A 1 86 ? -0.759 -14.690 -11.370 1.00 78.31 86 VAL A CA 1
ATOM 641 C C . VAL A 1 86 ? 0.235 -15.433 -12.266 1.00 78.31 86 VAL A C 1
ATOM 643 O O . VAL A 1 86 ? -0.107 -15.749 -13.403 1.00 78.31 86 VAL A O 1
ATOM 646 N N . TYR A 1 87 ? 1.425 -15.777 -11.760 1.00 79.81 87 TYR A N 1
ATOM 647 C CA . TYR A 1 87 ? 2.432 -16.511 -12.539 1.00 79.81 87 TYR A CA 1
ATOM 648 C C . TYR A 1 87 ? 1.934 -17.889 -12.987 1.00 79.81 87 TYR A C 1
ATOM 650 O O . TYR A 1 87 ? 2.070 -18.242 -14.157 1.00 79.81 87 TYR A O 1
ATOM 658 N N . VAL A 1 88 ? 1.324 -18.653 -12.076 1.00 85.88 88 VAL A N 1
ATOM 659 C CA . VAL A 1 88 ? 0.768 -19.977 -12.383 1.00 85.88 88 VAL A CA 1
ATOM 660 C C . VAL A 1 88 ? -0.374 -19.870 -13.392 1.00 85.88 88 VAL A C 1
ATOM 662 O O . VAL A 1 88 ? -0.423 -20.654 -14.334 1.00 85.88 88 VAL A O 1
ATOM 665 N N . SER A 1 89 ? -1.247 -18.867 -13.262 1.00 85.19 89 SER A N 1
ATOM 666 C CA . SER A 1 89 ? -2.337 -18.646 -14.218 1.00 85.19 89 SER A CA 1
ATOM 667 C C . SER A 1 89 ? -1.813 -18.315 -15.607 1.00 85.19 89 SER A C 1
ATOM 669 O O . SER A 1 89 ? -2.279 -18.905 -16.576 1.00 85.19 89 SER A O 1
ATOM 671 N N . VAL A 1 90 ? -0.812 -17.435 -15.716 1.00 84.19 90 VAL A N 1
ATOM 672 C CA . VAL A 1 90 ? -0.171 -17.119 -17.001 1.00 84.19 90 VAL A CA 1
ATOM 673 C C . VAL A 1 90 ? 0.442 -18.375 -17.624 1.00 84.19 90 VAL A C 1
ATOM 675 O O . VAL A 1 90 ? 0.177 -18.643 -18.791 1.00 84.19 90 VAL A O 1
ATOM 678 N N . TYR A 1 9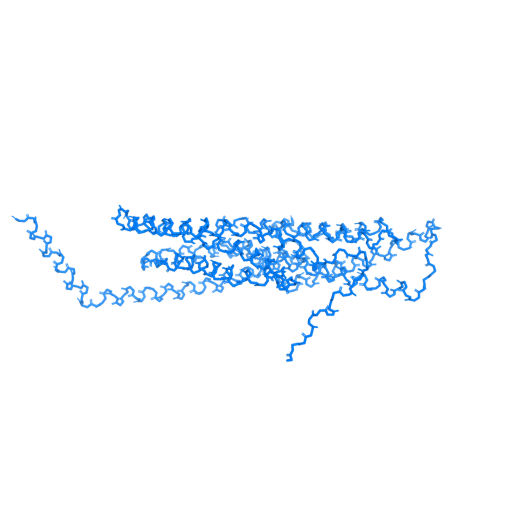1 ? 1.195 -19.170 -16.855 1.00 90.31 91 TYR A N 1
ATOM 679 C CA . TYR A 1 91 ? 1.793 -20.416 -17.347 1.00 90.31 91 TYR A CA 1
ATOM 680 C C . TYR A 1 91 ? 0.749 -21.426 -17.835 1.00 90.31 91 TYR A C 1
ATOM 682 O O . TYR A 1 91 ? 0.868 -21.958 -18.939 1.00 90.31 91 TYR A O 1
ATOM 690 N N . CYS A 1 92 ? -0.286 -21.685 -17.033 1.00 93.25 92 CYS A N 1
ATOM 691 C CA . CYS A 1 92 ? -1.334 -22.618 -17.423 1.00 93.25 92 CYS A CA 1
ATOM 692 C C . CYS A 1 92 ? -2.058 -22.107 -18.669 1.00 93.25 92 CYS A C 1
ATOM 694 O O . CYS A 1 92 ? -2.257 -22.877 -19.594 1.00 93.25 92 CYS A O 1
ATOM 696 N N . LEU A 1 93 ? -2.379 -20.811 -18.754 1.00 89.94 93 LEU A N 1
ATOM 697 C CA . LEU A 1 93 ? -3.055 -20.239 -19.920 1.00 89.94 93 LEU A CA 1
ATOM 698 C C . LEU A 1 93 ? -2.237 -20.357 -21.214 1.00 89.94 93 LEU A C 1
ATOM 700 O O . LEU A 1 93 ? -2.834 -20.536 -22.275 1.00 89.94 93 LEU A O 1
ATOM 704 N N . THR A 1 94 ? -0.903 -20.302 -21.138 1.00 90.81 94 THR A N 1
ATOM 705 C CA . THR A 1 94 ? -0.009 -20.460 -22.298 1.00 90.81 94 THR A CA 1
ATOM 706 C C . THR A 1 94 ? 0.331 -21.918 -22.623 1.00 90.81 94 THR A C 1
ATOM 708 O O . THR A 1 94 ? 0.805 -22.191 -23.725 1.00 90.81 94 THR A O 1
ATOM 711 N N . SER A 1 95 ? 0.057 -22.863 -21.715 1.00 93.19 95 SER A N 1
ATOM 712 C CA . SER A 1 95 ? 0.385 -24.289 -21.857 1.00 93.19 95 SER A CA 1
ATOM 713 C C . SER A 1 95 ? -0.881 -25.161 -21.810 1.00 93.19 95 SER A C 1
ATOM 715 O O . SER A 1 95 ? -1.293 -25.588 -20.730 1.00 93.19 95 SER A O 1
ATOM 717 N N . PRO A 1 96 ? -1.493 -25.511 -22.963 1.00 91.75 96 PRO A N 1
ATOM 718 C CA . PRO A 1 96 ? -2.775 -26.230 -23.011 1.00 91.75 96 PRO A CA 1
ATOM 719 C C . PRO A 1 96 ? -2.806 -27.561 -22.247 1.00 91.75 96 PRO A C 1
ATOM 721 O O . PRO A 1 96 ? -3.861 -27.977 -21.780 1.00 91.75 96 PRO A O 1
ATOM 724 N N . LYS A 1 97 ? -1.653 -28.225 -22.091 1.00 95.38 97 LYS A N 1
ATOM 725 C CA . LYS A 1 97 ? -1.530 -29.487 -21.343 1.00 95.38 97 LYS A CA 1
ATOM 726 C C . LYS A 1 97 ? -1.787 -29.323 -19.842 1.00 95.38 97 LYS A C 1
ATOM 728 O O . LYS A 1 97 ? -2.250 -30.263 -19.209 1.00 95.38 97 LYS A O 1
ATOM 733 N N . ASP A 1 98 ? -1.534 -28.134 -19.298 1.00 95.31 98 ASP A N 1
ATOM 734 C CA . ASP A 1 98 ? -1.614 -27.852 -17.863 1.00 95.31 98 ASP A CA 1
ATOM 735 C C . ASP A 1 98 ? -2.870 -27.050 -17.480 1.00 95.31 98 ASP A C 1
ATOM 737 O O . ASP A 1 98 ? -3.064 -26.737 -16.305 1.00 95.31 98 ASP A O 1
ATOM 741 N N . TRP A 1 99 ? -3.763 -26.756 -18.436 1.00 93.50 99 TRP A N 1
ATOM 742 C CA . TRP A 1 99 ? -5.009 -26.007 -18.202 1.00 93.50 99 TRP A CA 1
ATOM 743 C C . TRP A 1 99 ? -5.867 -26.608 -17.088 1.00 93.50 99 TRP A C 1
ATOM 745 O O . TRP A 1 99 ? -6.419 -25.878 -16.265 1.00 93.50 99 TRP A O 1
ATOM 755 N N . ALA A 1 100 ? -5.937 -27.942 -17.028 1.00 94.19 100 ALA A N 1
ATOM 756 C CA . ALA A 1 100 ? -6.696 -28.663 -16.010 1.00 94.19 100 ALA A CA 1
ATOM 757 C C . ALA A 1 100 ? -6.232 -28.330 -14.581 1.00 94.19 100 ALA A C 1
ATOM 759 O O . ALA A 1 100 ? -7.044 -28.334 -13.659 1.00 94.19 100 ALA A O 1
ATOM 760 N N . SER A 1 101 ? -4.962 -27.951 -14.393 1.00 94.75 101 SER A N 1
ATOM 761 C CA . SER A 1 101 ? -4.433 -27.552 -13.085 1.00 94.75 101 SER A CA 1
ATOM 762 C C . SER A 1 101 ? -5.142 -26.318 -12.522 1.00 94.75 101 SER A C 1
ATOM 764 O O . SER A 1 101 ? -5.277 -26.200 -11.306 1.00 94.75 101 SER A O 1
ATOM 766 N N . LEU A 1 102 ? -5.653 -25.414 -13.369 1.00 93.06 102 LEU A N 1
ATOM 767 C CA . LEU A 1 102 ? -6.397 -24.235 -12.905 1.00 93.06 102 LEU A CA 1
ATOM 768 C C . LEU A 1 102 ? -7.694 -24.606 -12.189 1.00 93.06 102 LEU A C 1
ATOM 770 O O . LEU A 1 102 ? -8.063 -23.928 -11.232 1.00 93.06 102 LEU A O 1
ATOM 774 N N . ILE A 1 103 ? -8.340 -25.701 -12.600 1.00 94.62 103 ILE A N 1
ATOM 775 C CA . ILE A 1 103 ? -9.574 -26.202 -11.979 1.00 94.62 103 ILE A CA 1
ATOM 776 C C . ILE A 1 103 ? -9.321 -26.598 -10.521 1.00 94.62 103 ILE A C 1
ATOM 778 O O . ILE A 1 103 ? -10.210 -26.462 -9.689 1.00 94.62 103 ILE A O 1
ATOM 782 N N . THR A 1 104 ? -8.104 -27.025 -10.187 1.00 95.25 104 THR A N 1
ATOM 783 C CA . THR A 1 104 ? -7.730 -27.415 -8.821 1.00 95.25 104 THR A CA 1
ATOM 784 C C . THR A 1 104 ? -7.124 -26.247 -8.041 1.00 95.25 104 THR A C 1
ATOM 786 O O . THR A 1 104 ? -7.467 -26.009 -6.883 1.00 95.25 104 THR A O 1
ATOM 789 N N . VAL A 1 105 ? -6.229 -25.490 -8.680 1.00 93.56 105 VAL A N 1
ATOM 790 C CA . VAL A 1 105 ? -5.436 -24.435 -8.039 1.00 93.56 105 VAL A CA 1
ATOM 791 C C . VAL A 1 105 ? -6.288 -23.210 -7.694 1.00 93.56 105 VAL A C 1
ATOM 793 O O . VAL A 1 105 ? -6.139 -22.656 -6.603 1.00 93.56 105 VAL A O 1
ATOM 796 N N . VAL A 1 106 ? -7.212 -22.799 -8.572 1.00 93.62 106 VAL A N 1
ATOM 797 C CA . VAL A 1 106 ? -8.057 -21.614 -8.336 1.00 93.62 106 VAL A CA 1
ATOM 798 C C . VAL A 1 106 ? -8.997 -21.816 -7.142 1.00 93.62 106 VAL A C 1
ATOM 800 O O . VAL A 1 106 ? -8.986 -20.954 -6.261 1.00 93.62 106 VAL A O 1
ATOM 803 N N . PRO A 1 107 ? -9.758 -22.923 -7.017 1.00 96.81 107 PRO A N 1
ATOM 804 C CA . PRO A 1 107 ? -10.578 -23.158 -5.829 1.00 96.81 107 PRO A CA 1
ATOM 805 C C . PRO A 1 107 ? -9.763 -23.299 -4.544 1.00 96.81 107 PRO A C 1
ATOM 807 O O . PRO A 1 107 ? -10.168 -22.766 -3.514 1.00 96.81 107 PRO A O 1
ATOM 810 N N . ALA A 1 108 ? -8.599 -23.957 -4.592 1.00 96.94 108 ALA A N 1
ATOM 811 C CA . ALA A 1 108 ? -7.725 -24.082 -3.426 1.00 96.94 108 ALA A CA 1
ATOM 812 C C . ALA A 1 108 ? -7.225 -22.710 -2.940 1.00 96.94 108 ALA A C 1
ATOM 814 O O . ALA A 1 108 ? -7.286 -22.412 -1.746 1.00 96.94 108 ALA A O 1
ATOM 815 N N . PHE A 1 109 ? -6.813 -21.831 -3.857 1.00 94.88 109 PHE A N 1
ATOM 816 C CA . PHE A 1 109 ? -6.477 -20.452 -3.509 1.00 94.88 109 PHE A CA 1
ATOM 817 C C . PHE A 1 109 ? -7.696 -19.656 -3.029 1.00 94.88 109 PHE A C 1
ATOM 819 O O . PHE A 1 109 ? -7.606 -18.906 -2.059 1.00 94.88 109 PHE A O 1
ATOM 826 N N . GLY A 1 110 ? -8.854 -19.853 -3.663 1.00 92.56 110 GLY A N 1
ATOM 827 C CA . GLY A 1 110 ? -10.121 -19.266 -3.234 1.00 92.56 110 GLY A CA 1
ATOM 828 C C . GLY A 1 110 ? -10.464 -19.631 -1.790 1.00 92.56 110 GLY A C 1
ATOM 829 O O . GLY A 1 110 ? -10.875 -18.762 -1.025 1.00 92.56 110 GLY A O 1
ATOM 830 N N . LEU A 1 111 ? -10.215 -20.879 -1.385 1.00 97.00 111 LEU A N 1
ATOM 831 C CA . LEU A 1 111 ? -10.374 -21.332 -0.005 1.00 97.00 111 LEU A CA 1
ATOM 832 C C . LEU A 1 111 ? -9.385 -20.641 0.945 1.00 97.00 111 LEU A C 1
ATOM 834 O O . LEU A 1 111 ? -9.798 -20.204 2.016 1.00 97.00 111 LEU A O 1
ATOM 838 N N . ILE A 1 112 ? -8.114 -20.483 0.557 1.00 93.75 112 ILE A N 1
ATOM 839 C CA . ILE A 1 112 ? -7.111 -19.730 1.337 1.00 93.75 112 ILE A CA 1
ATOM 840 C C . ILE A 1 112 ? -7.590 -18.291 1.575 1.00 93.75 112 ILE A C 1
ATOM 842 O O . ILE A 1 112 ? -7.619 -17.834 2.718 1.00 93.75 112 ILE A O 1
ATOM 846 N N . VAL A 1 113 ? -8.021 -17.601 0.514 1.00 90.25 113 VAL A N 1
ATOM 847 C CA . VAL A 1 113 ? -8.541 -16.225 0.587 1.00 90.25 113 VAL A CA 1
ATOM 848 C C . VAL A 1 113 ? -9.805 -16.162 1.445 1.00 90.25 113 VAL A C 1
ATOM 850 O O . VAL A 1 113 ? -9.948 -15.271 2.283 1.00 90.25 113 VAL A O 1
ATOM 853 N N . PHE A 1 114 ? -10.723 -17.112 1.276 1.00 94.00 114 PHE A N 1
ATOM 854 C CA . PHE A 1 114 ? -11.945 -17.183 2.070 1.00 94.00 114 PHE A CA 1
ATOM 855 C C . PHE A 1 114 ? -11.633 -17.344 3.562 1.00 94.00 114 PHE A C 1
ATOM 857 O O . PHE A 1 114 ? -12.106 -16.547 4.373 1.00 94.00 114 PHE A O 1
ATOM 864 N N . LEU A 1 115 ? -10.797 -18.321 3.926 1.00 95.06 115 LEU A N 1
ATOM 865 C CA . LEU A 1 115 ? -10.395 -18.568 5.310 1.00 95.06 115 LEU A CA 1
ATOM 866 C C . LEU A 1 115 ? -9.685 -17.348 5.912 1.00 95.06 115 LEU A C 1
ATOM 868 O O . LEU A 1 115 ? -10.002 -16.958 7.037 1.00 95.06 115 LEU A O 1
ATOM 872 N N . SER A 1 116 ? -8.786 -16.697 5.163 1.00 90.75 116 SER A N 1
ATOM 873 C CA . SER A 1 116 ? -8.093 -15.503 5.653 1.00 90.75 116 SER A CA 1
ATOM 874 C C . SER A 1 116 ? -9.041 -14.333 5.901 1.00 90.75 116 SER A C 1
ATOM 876 O O . SER A 1 116 ? -8.952 -13.678 6.938 1.00 90.75 116 SER A O 1
ATOM 878 N N . LEU A 1 117 ? -9.985 -14.090 4.984 1.00 87.69 117 LEU A N 1
ATOM 879 C CA . LEU A 1 117 ? -10.959 -13.004 5.118 1.00 87.69 117 LEU A CA 1
ATOM 880 C C . LEU A 1 117 ? -11.921 -13.242 6.283 1.00 87.69 117 LEU A C 1
ATOM 882 O O . LEU A 1 117 ? -12.297 -12.294 6.973 1.00 87.69 117 LEU A O 1
ATOM 886 N N . GLN A 1 118 ? -12.317 -14.494 6.518 1.00 90.12 118 GLN A N 1
ATOM 887 C CA . GLN A 1 118 ? -13.160 -14.838 7.659 1.00 90.12 118 GLN A CA 1
ATOM 888 C C . GLN A 1 118 ? -12.426 -14.600 8.984 1.00 90.12 118 GLN A C 1
ATOM 890 O O . GLN A 1 118 ? -13.002 -13.986 9.879 1.00 90.12 118 GLN A O 1
ATOM 895 N N . LEU A 1 119 ? -11.142 -14.967 9.092 1.00 85.88 119 LEU A N 1
ATOM 896 C CA . LEU A 1 119 ? -10.321 -14.643 10.269 1.00 85.88 119 LEU A CA 1
ATOM 897 C C . LEU A 1 119 ? -10.183 -13.125 10.483 1.00 85.88 119 LEU A C 1
ATOM 899 O O . LEU A 1 119 ? -10.262 -12.658 11.621 1.00 85.88 119 LEU A O 1
ATOM 903 N N . GLY A 1 120 ? -10.030 -12.348 9.406 1.00 70.94 120 GLY A N 1
ATOM 904 C CA . GLY A 1 120 ? -9.946 -10.883 9.462 1.00 70.94 120 GLY A CA 1
ATOM 905 C C . GLY A 1 120 ? -11.255 -10.199 9.881 1.00 70.94 120 GLY A C 1
ATOM 906 O O . GLY A 1 120 ? -11.245 -9.216 10.630 1.00 70.94 120 GLY A O 1
ATOM 907 N N . ARG A 1 121 ? -12.406 -10.742 9.461 1.00 72.12 121 ARG A N 1
ATOM 908 C CA . ARG A 1 121 ? -13.736 -10.156 9.705 1.00 72.12 121 ARG A CA 1
ATOM 909 C C . ARG A 1 121 ? -14.195 -10.177 11.154 1.00 72.12 121 ARG A C 1
ATOM 911 O O . ARG A 1 121 ? -14.994 -9.320 11.525 1.00 72.12 121 ARG A O 1
ATOM 918 N N . PHE A 1 122 ? -13.692 -11.081 11.992 1.00 61.22 122 PHE A N 1
ATOM 919 C CA . PHE A 1 122 ? -14.127 -11.125 13.387 1.00 61.22 122 PHE A CA 1
ATOM 920 C C . PHE A 1 122 ? -13.678 -9.907 14.209 1.00 61.22 122 PHE A C 1
ATOM 922 O O . PHE A 1 122 ? -14.115 -9.776 15.338 1.00 61.22 122 PHE A O 1
ATOM 929 N N . ASN A 1 123 ? -12.868 -8.983 13.687 1.00 54.28 123 ASN A N 1
ATOM 930 C CA . ASN A 1 123 ? -12.304 -7.846 14.421 1.00 54.28 123 ASN A CA 1
ATOM 931 C C . ASN A 1 123 ? -13.306 -6.706 14.759 1.00 54.28 123 ASN A C 1
ATOM 933 O O . ASN A 1 123 ? -13.022 -5.530 14.526 1.00 54.28 123 ASN A O 1
ATOM 937 N N . ALA A 1 124 ? -14.477 -7.023 15.317 1.00 57.84 124 ALA A N 1
ATOM 938 C CA . ALA A 1 124 ? -15.330 -6.034 15.968 1.00 57.84 124 ALA A CA 1
ATOM 939 C C . ALA A 1 124 ? -14.702 -5.673 17.323 1.00 57.84 124 ALA A C 1
ATOM 941 O O . ALA A 1 124 ? -14.699 -6.480 18.252 1.00 57.84 124 ALA A O 1
ATOM 942 N N . LEU A 1 125 ? -14.097 -4.486 17.394 1.00 63.16 125 LEU A N 1
ATOM 943 C CA . LEU A 1 125 ? -13.740 -3.835 18.653 1.00 63.16 125 LEU A CA 1
ATOM 944 C C . LEU A 1 125 ? -15.020 -3.578 19.455 1.00 63.16 125 LEU A C 1
ATOM 946 O O . LEU A 1 125 ? -15.991 -3.088 18.879 1.00 63.16 125 LEU A O 1
ATOM 950 N N . ASP A 1 126 ? -14.989 -3.835 20.763 1.00 77.69 126 ASP A N 1
ATOM 951 C CA . ASP A 1 126 ? -15.988 -3.286 21.686 1.00 77.69 126 ASP A CA 1
ATOM 952 C C . ASP A 1 126 ? -16.095 -1.760 21.501 1.00 77.69 126 ASP A C 1
ATOM 954 O O . ASP A 1 126 ? -15.088 -1.092 21.241 1.00 77.69 126 ASP A O 1
ATOM 958 N N . ASP A 1 127 ? -17.296 -1.195 21.629 1.00 82.75 127 ASP A N 1
ATOM 959 C CA . ASP A 1 127 ? -17.562 0.215 21.328 1.00 82.75 127 ASP A CA 1
ATOM 960 C C . ASP A 1 127 ? -16.703 1.145 22.210 1.00 82.75 127 ASP A C 1
ATOM 962 O O . ASP A 1 127 ? -16.189 2.156 21.726 1.00 82.75 127 ASP A O 1
ATOM 966 N N . GLN A 1 128 ? -16.411 0.773 23.466 1.00 83.31 128 GLN A N 1
ATOM 967 C CA . GLN A 1 128 ? -15.480 1.542 24.308 1.00 83.31 128 GLN A CA 1
ATOM 968 C C . GLN A 1 128 ? -14.022 1.435 23.845 1.00 83.31 128 GLN A C 1
ATOM 970 O O . GLN A 1 128 ? -13.288 2.430 23.829 1.00 83.31 128 GLN A O 1
ATOM 975 N N . ALA A 1 129 ? -13.581 0.238 23.449 1.00 80.62 129 ALA A N 1
ATOM 976 C CA . ALA A 1 129 ? -12.251 0.044 22.876 1.00 80.62 129 ALA A CA 1
ATOM 977 C C . ALA A 1 129 ? -12.105 0.810 21.551 1.00 80.62 129 ALA A C 1
ATOM 979 O O . ALA A 1 129 ? -11.054 1.400 21.290 1.00 80.62 129 ALA A O 1
ATOM 980 N N . ARG A 1 130 ? -13.178 0.867 20.756 1.00 83.75 130 ARG A N 1
ATOM 981 C CA . ARG A 1 130 ? -13.266 1.627 19.511 1.00 83.75 130 ARG A CA 1
ATOM 982 C C . ARG A 1 130 ? -13.163 3.130 19.754 1.00 83.75 130 ARG A C 1
ATOM 984 O O . ARG A 1 130 ? -12.398 3.775 19.045 1.00 83.75 130 ARG A O 1
ATOM 991 N N . VAL A 1 131 ? -13.835 3.674 20.773 1.00 89.44 131 VAL A N 1
ATOM 992 C CA . VAL A 1 131 ? -13.686 5.087 21.177 1.00 89.44 131 VAL A CA 1
ATOM 993 C C . VAL A 1 131 ? -12.234 5.403 21.539 1.00 89.44 131 VAL A C 1
ATOM 995 O O . VAL A 1 131 ? -11.659 6.341 20.988 1.00 89.44 131 VAL A O 1
ATOM 998 N N . ARG A 1 132 ? -11.603 4.598 22.407 1.00 88.31 132 ARG A N 1
ATOM 999 C CA . ARG A 1 132 ? -10.198 4.813 22.810 1.00 88.31 132 ARG A CA 1
ATOM 1000 C C . ARG A 1 132 ? -9.243 4.774 21.618 1.00 88.31 132 ARG A C 1
ATOM 1002 O O . ARG A 1 132 ? -8.357 5.620 21.510 1.00 88.31 132 ARG A O 1
ATOM 1009 N N . GLU A 1 133 ? -9.429 3.813 20.718 1.00 86.38 133 GLU A N 1
ATOM 1010 C CA . GLU A 1 133 ? -8.612 3.680 19.512 1.00 86.38 133 GLU A CA 1
ATOM 1011 C C . GLU A 1 133 ? -8.836 4.844 18.532 1.00 86.38 133 GLU A C 1
ATOM 1013 O O . GLU A 1 133 ? -7.869 5.352 17.966 1.00 86.38 133 GLU A O 1
ATOM 1018 N N . LEU A 1 134 ? -10.076 5.312 18.352 1.00 87.94 134 LEU A N 1
ATOM 1019 C CA . LEU A 1 134 ? -10.382 6.468 17.503 1.00 87.94 134 LEU A CA 1
ATOM 1020 C C . LEU A 1 134 ? -9.749 7.752 18.049 1.00 87.94 134 LEU A C 1
ATOM 1022 O O . LEU A 1 134 ? -9.046 8.425 17.296 1.00 87.94 134 LEU A O 1
ATOM 1026 N N . CYS A 1 135 ? -9.896 8.044 19.347 1.00 92.94 135 CYS A N 1
ATOM 1027 C CA . CYS A 1 135 ? -9.242 9.195 19.983 1.00 92.94 135 CYS A CA 1
ATOM 1028 C C . CYS A 1 135 ? -7.720 9.131 19.813 1.00 92.94 135 CYS A C 1
ATOM 1030 O O . CYS A 1 135 ? -7.102 10.072 19.320 1.00 92.94 135 CYS A O 1
ATOM 1032 N N . LYS A 1 136 ? -7.115 7.971 20.106 1.00 89.81 136 LYS A N 1
ATOM 1033 C CA . LYS A 1 136 ? -5.675 7.753 19.921 1.00 89.81 136 LYS A CA 1
ATOM 1034 C C . LYS A 1 136 ? -5.233 8.005 18.477 1.00 89.81 136 LYS A C 1
ATOM 1036 O O . LYS A 1 136 ? -4.186 8.610 18.251 1.00 89.81 136 LYS A O 1
ATOM 1041 N N . ARG A 1 137 ? -6.007 7.548 17.489 1.00 88.19 137 ARG A N 1
ATOM 1042 C CA . ARG A 1 137 ? -5.708 7.766 16.066 1.00 88.19 137 ARG A CA 1
ATOM 1043 C C . ARG A 1 137 ? -5.858 9.229 15.653 1.00 88.19 137 ARG A C 1
ATOM 1045 O O . ARG A 1 137 ? -5.067 9.686 14.830 1.00 88.19 137 ARG A O 1
ATOM 1052 N N . ILE A 1 138 ? -6.843 9.950 16.189 1.00 91.12 138 ILE A N 1
ATOM 1053 C CA . ILE A 1 138 ? -7.018 11.391 15.954 1.00 91.12 138 ILE A CA 1
ATOM 1054 C C . ILE A 1 138 ? -5.792 12.149 16.480 1.00 91.12 138 ILE A C 1
ATOM 1056 O O . ILE A 1 138 ? -5.148 12.849 15.697 1.00 91.12 138 ILE A O 1
ATOM 1060 N N . ASP A 1 139 ? -5.392 11.905 17.730 1.00 90.81 139 ASP A N 1
ATOM 1061 C CA . ASP A 1 139 ? -4.226 12.543 18.358 1.00 90.81 139 ASP A CA 1
ATOM 1062 C C . ASP A 1 139 ? -2.927 12.260 17.595 1.00 90.81 139 ASP A C 1
ATOM 1064 O O . ASP A 1 139 ? -2.114 13.154 17.345 1.00 90.81 139 ASP A O 1
ATOM 1068 N N . GLN A 1 140 ? -2.709 11.000 17.200 1.00 89.38 140 GLN A N 1
ATOM 1069 C CA . GLN A 1 140 ? -1.531 10.609 16.420 1.00 89.38 140 GLN A CA 1
ATOM 1070 C C . GLN A 1 140 ? -1.468 11.339 15.077 1.00 89.38 140 GLN A C 1
ATOM 1072 O O . GLN A 1 140 ? -0.390 11.753 14.644 1.00 89.38 140 GLN A O 1
ATOM 1077 N N . ARG A 1 141 ? -2.612 11.510 14.411 1.00 89.94 141 ARG A N 1
ATOM 1078 C CA . ARG A 1 141 ? -2.682 12.222 13.132 1.00 89.94 141 ARG A CA 1
ATOM 1079 C C . ARG A 1 141 ? -2.476 13.709 13.290 1.00 89.94 141 ARG A C 1
ATOM 1081 O O . ARG A 1 141 ? -1.771 14.282 12.471 1.00 89.94 141 ARG A O 1
ATOM 1088 N N . GLU A 1 142 ? -3.038 14.318 14.322 1.00 92.50 142 GLU A N 1
ATOM 1089 C CA . GLU A 1 142 ? -2.845 15.738 14.605 1.00 92.50 142 GLU A CA 1
ATOM 1090 C C . GLU A 1 142 ? -1.368 16.062 14.851 1.00 92.50 142 GLU A C 1
ATOM 1092 O O . GLU A 1 142 ? -0.810 16.935 14.182 1.00 92.50 142 GLU A O 1
ATOM 1097 N N . LYS A 1 143 ? -0.692 15.263 15.687 1.00 91.19 143 LYS A N 1
ATOM 1098 C CA . LYS A 1 143 ? 0.763 15.360 15.883 1.00 91.19 143 LYS A CA 1
ATOM 1099 C C . LYS A 1 143 ? 1.518 15.215 14.564 1.00 91.19 143 LYS A C 1
ATOM 1101 O O . LYS A 1 143 ? 2.406 16.009 14.263 1.00 91.19 143 LYS A O 1
ATOM 1106 N N . ARG A 1 144 ? 1.142 14.236 13.737 1.00 88.75 144 ARG A N 1
ATOM 1107 C CA . ARG A 1 144 ? 1.820 13.986 12.461 1.00 88.75 144 ARG A CA 1
ATOM 1108 C C . ARG A 1 144 ? 1.587 15.086 11.425 1.00 88.75 144 ARG A C 1
ATOM 1110 O O . ARG A 1 144 ? 2.513 15.425 10.695 1.00 88.75 144 ARG A O 1
ATOM 1117 N N . ILE A 1 145 ? 0.387 15.656 11.359 1.00 92.12 145 ILE A N 1
ATOM 1118 C CA . ILE A 1 145 ? 0.082 16.806 10.498 1.00 92.12 145 ILE A CA 1
ATOM 1119 C C . ILE A 1 145 ? 0.953 17.996 10.915 1.00 92.12 145 ILE A C 1
ATOM 1121 O O . ILE A 1 145 ? 1.597 18.593 10.054 1.00 92.12 145 ILE A O 1
ATOM 1125 N N . ALA A 1 146 ? 1.063 18.276 12.218 1.00 90.94 146 ALA A N 1
ATOM 1126 C CA . ALA A 1 146 ? 1.927 19.338 12.736 1.00 90.94 146 ALA A CA 1
ATOM 1127 C C . ALA A 1 146 ? 3.414 19.111 12.394 1.00 90.94 146 ALA A C 1
ATOM 1129 O O . ALA A 1 146 ? 4.111 20.044 11.998 1.00 90.94 146 ALA A O 1
ATOM 1130 N N . GLU A 1 147 ? 3.899 17.865 12.459 1.00 88.88 147 GLU A N 1
ATOM 1131 C CA . GLU A 1 147 ? 5.262 17.506 12.036 1.00 88.88 147 GLU A CA 1
ATOM 1132 C C . GLU A 1 147 ? 5.507 17.699 10.529 1.00 88.88 147 GLU A C 1
ATOM 1134 O O . GLU A 1 147 ? 6.630 18.007 10.115 1.00 88.88 147 GLU A O 1
ATOM 1139 N N . LEU A 1 148 ? 4.484 17.482 9.696 1.00 88.69 148 LEU A N 1
ATOM 1140 C CA . LEU A 1 148 ? 4.579 17.598 8.238 1.00 88.69 148 LEU A CA 1
ATOM 1141 C C . LEU A 1 148 ? 4.370 19.032 7.741 1.00 88.69 148 LEU A C 1
ATOM 1143 O O . LEU A 1 148 ? 4.929 19.379 6.701 1.00 88.69 148 LEU A O 1
ATOM 1147 N N . ALA A 1 149 ? 3.635 19.867 8.481 1.00 88.88 149 ALA A N 1
ATOM 1148 C CA . ALA A 1 149 ? 3.335 21.259 8.148 1.00 88.88 149 ALA A CA 1
ATOM 1149 C C . ALA A 1 149 ? 4.543 22.085 7.647 1.00 88.88 149 ALA A C 1
ATOM 1151 O O . ALA A 1 149 ? 4.416 22.706 6.590 1.00 88.88 149 ALA A O 1
ATOM 1152 N N . PRO A 1 150 ? 5.738 22.064 8.283 1.00 85.69 150 PRO A N 1
ATOM 1153 C CA . PRO A 1 150 ? 6.875 22.856 7.797 1.00 85.69 150 PRO A CA 1
ATOM 1154 C C . PRO A 1 150 ? 7.415 22.402 6.428 1.00 85.69 150 PRO A C 1
ATOM 1156 O O . PRO A 1 150 ? 8.074 23.178 5.731 1.00 85.69 150 PRO A O 1
ATOM 1159 N N . ILE A 1 151 ? 7.154 21.150 6.040 1.00 84.62 151 ILE A N 1
ATOM 1160 C CA . ILE A 1 151 ? 7.654 20.519 4.809 1.00 84.62 151 ILE A CA 1
ATOM 1161 C C . ILE A 1 151 ? 6.573 20.519 3.711 1.00 84.62 151 ILE A C 1
ATOM 1163 O O . ILE A 1 151 ? 6.898 20.551 2.529 1.00 84.62 151 ILE A O 1
ATOM 1167 N N . ALA A 1 152 ? 5.293 20.502 4.086 1.00 84.25 152 ALA A N 1
ATOM 1168 C CA . ALA A 1 152 ? 4.123 20.344 3.222 1.00 84.25 152 ALA A CA 1
ATOM 1169 C C . ALA A 1 152 ? 3.734 21.619 2.441 1.00 84.25 152 ALA A C 1
ATOM 1171 O O . ALA A 1 152 ? 2.585 22.051 2.472 1.00 84.25 152 ALA A O 1
ATOM 1172 N N . GLN A 1 153 ? 4.671 22.228 1.712 1.00 83.56 153 GLN A N 1
ATOM 1173 C CA . GLN A 1 153 ? 4.462 23.555 1.114 1.00 83.56 153 GLN A CA 1
ATOM 1174 C C . GLN A 1 153 ? 3.828 23.532 -0.284 1.00 83.56 153 GLN A C 1
ATOM 1176 O O . GLN A 1 153 ? 3.224 24.522 -0.700 1.00 83.56 153 GLN A O 1
ATOM 1181 N N . ARG A 1 154 ? 3.998 22.448 -1.055 1.00 87.56 154 ARG A N 1
ATOM 1182 C CA . ARG A 1 154 ? 3.637 22.405 -2.486 1.00 87.56 154 ARG A CA 1
ATOM 1183 C C . ARG A 1 154 ? 2.822 21.163 -2.858 1.00 87.56 154 ARG A C 1
ATOM 1185 O O . ARG A 1 154 ? 3.008 20.110 -2.253 1.00 87.56 154 ARG A O 1
ATOM 1192 N N . PRO A 1 155 ? 1.940 21.254 -3.872 1.00 89.31 155 PRO A N 1
ATOM 1193 C CA . PRO A 1 155 ? 1.161 20.111 -4.337 1.00 89.31 155 PRO A CA 1
ATOM 1194 C C . PRO A 1 155 ? 2.055 19.040 -4.975 1.00 89.31 155 PRO A C 1
ATOM 1196 O O . PRO A 1 155 ? 2.988 19.354 -5.716 1.00 89.31 155 PRO A O 1
ATOM 1199 N N . LEU A 1 156 ? 1.724 17.765 -4.738 1.00 86.00 156 LEU A N 1
ATOM 1200 C CA . LEU A 1 156 ? 2.518 16.625 -5.205 1.00 86.00 156 LEU A CA 1
ATOM 1201 C C . LEU A 1 156 ? 2.721 16.603 -6.722 1.00 86.00 156 LEU A C 1
ATOM 1203 O O . LEU A 1 156 ? 3.839 16.398 -7.180 1.00 86.00 156 LEU A O 1
ATOM 1207 N N . ILE A 1 157 ? 1.654 16.843 -7.487 1.00 84.88 157 ILE A N 1
ATOM 1208 C CA . ILE A 1 157 ? 1.707 16.837 -8.956 1.00 84.88 157 ILE A CA 1
ATOM 1209 C C . ILE A 1 157 ? 2.695 17.897 -9.456 1.00 84.88 157 ILE A C 1
ATOM 1211 O O . ILE A 1 157 ? 3.501 17.618 -10.336 1.00 84.88 157 ILE A O 1
ATOM 1215 N N . GLY A 1 158 ? 2.698 19.080 -8.832 1.00 86.75 158 GLY A N 1
ATOM 1216 C CA . GLY A 1 158 ? 3.649 20.141 -9.155 1.00 86.75 158 GLY A CA 1
ATOM 1217 C C . GLY A 1 158 ? 5.096 19.747 -8.851 1.00 86.75 158 GLY A C 1
ATOM 1218 O O . GLY A 1 158 ? 5.978 19.987 -9.669 1.00 86.75 158 GLY A O 1
ATOM 1219 N N . ALA A 1 159 ? 5.347 19.093 -7.712 1.00 85.25 159 ALA A N 1
ATOM 1220 C CA . ALA A 1 159 ? 6.680 18.593 -7.376 1.00 85.25 159 ALA A CA 1
ATOM 1221 C C . ALA A 1 159 ? 7.158 17.512 -8.363 1.00 85.25 159 ALA A C 1
ATOM 1223 O O . ALA A 1 159 ? 8.297 17.572 -8.819 1.00 85.25 159 ALA A O 1
ATOM 1224 N N . ILE A 1 160 ? 6.297 16.558 -8.738 1.00 81.12 160 ILE A N 1
ATOM 1225 C CA . ILE A 1 160 ? 6.627 15.535 -9.745 1.00 81.12 160 ILE A CA 1
ATOM 1226 C C . ILE A 1 160 ? 6.956 16.202 -11.082 1.00 81.12 160 ILE A C 1
ATOM 1228 O O . ILE A 1 160 ? 8.022 15.942 -11.631 1.00 81.12 160 ILE A O 1
ATOM 1232 N N . ALA A 1 161 ? 6.097 17.106 -11.563 1.00 85.38 161 ALA A N 1
ATOM 1233 C CA . ALA A 1 161 ? 6.298 17.799 -12.833 1.00 85.38 161 ALA A CA 1
ATOM 1234 C C . ALA A 1 161 ? 7.636 18.555 -12.873 1.00 85.38 161 ALA A C 1
ATOM 1236 O O . ALA A 1 161 ? 8.406 18.380 -13.812 1.00 85.38 161 ALA A O 1
ATOM 1237 N N . VAL A 1 162 ? 7.962 19.328 -11.829 1.00 86.25 162 VAL A N 1
ATOM 1238 C CA . VAL A 1 162 ? 9.237 20.061 -11.761 1.00 86.25 162 VAL A CA 1
ATOM 1239 C C . VAL A 1 162 ? 10.436 19.114 -11.755 1.00 86.25 162 VAL A C 1
ATOM 1241 O O . VAL A 1 162 ? 11.392 19.357 -12.484 1.00 86.25 162 VAL A O 1
ATOM 1244 N N . ASN A 1 163 ? 10.396 18.021 -10.986 1.00 82.19 163 ASN A N 1
ATOM 1245 C CA . ASN A 1 163 ? 11.508 17.066 -10.964 1.00 82.19 163 ASN A CA 1
ATOM 1246 C C . ASN A 1 163 ? 11.669 16.361 -12.318 1.00 82.19 163 ASN A C 1
ATOM 1248 O O . ASN A 1 163 ? 12.792 16.234 -12.789 1.00 82.19 163 ASN A O 1
ATOM 1252 N N . VAL A 1 164 ? 10.576 15.977 -12.984 1.00 80.94 164 VAL A N 1
ATOM 1253 C CA . VAL A 1 164 ? 10.627 15.391 -14.335 1.00 80.94 164 VAL A CA 1
ATOM 1254 C C . VAL A 1 164 ? 11.213 16.378 -15.342 1.00 80.94 164 VAL A C 1
ATOM 1256 O O . VAL A 1 164 ? 12.092 15.996 -16.107 1.00 80.94 164 VAL A O 1
ATOM 1259 N N . ILE A 1 165 ? 10.797 17.648 -15.311 1.00 85.44 165 ILE A N 1
ATOM 1260 C CA . ILE A 1 165 ? 11.333 18.690 -16.200 1.00 85.44 165 ILE A CA 1
ATOM 1261 C C . ILE A 1 165 ? 12.832 18.898 -15.959 1.00 85.44 165 ILE A C 1
ATOM 1263 O O . ILE A 1 165 ? 13.602 18.924 -16.915 1.00 85.44 165 ILE A O 1
ATOM 1267 N N . VAL A 1 166 ? 13.266 19.010 -14.699 1.00 84.12 166 VAL A N 1
ATOM 1268 C CA . VAL A 1 166 ? 14.687 19.191 -14.352 1.00 84.12 166 VAL A CA 1
ATOM 1269 C C . VAL A 1 166 ? 15.517 17.986 -14.789 1.00 84.12 166 VAL A C 1
ATOM 1271 O O . VAL A 1 166 ? 16.605 18.164 -15.339 1.00 84.12 166 VAL A O 1
ATOM 1274 N N . LEU A 1 167 ? 15.007 16.771 -14.580 1.00 77.88 167 LEU A N 1
ATOM 1275 C CA . LEU A 1 167 ? 15.674 15.546 -15.010 1.00 77.88 167 LEU A CA 1
ATOM 1276 C C . LEU A 1 167 ? 15.771 15.476 -16.533 1.00 77.88 167 LEU A C 1
ATOM 1278 O O . LEU A 1 167 ? 16.866 15.265 -17.040 1.00 77.88 167 LEU A O 1
ATOM 1282 N N . MET A 1 168 ? 14.677 15.733 -17.253 1.00 78.00 168 MET A N 1
ATOM 1283 C CA . MET A 1 168 ? 14.655 15.794 -18.718 1.00 78.00 168 MET A CA 1
ATOM 1284 C C . MET A 1 168 ? 15.645 16.826 -19.256 1.00 78.00 168 MET A C 1
ATOM 1286 O O . MET A 1 168 ? 16.463 16.502 -20.111 1.00 78.00 168 MET A O 1
ATOM 1290 N N . ALA A 1 169 ? 15.628 18.047 -18.716 1.00 82.75 169 ALA A N 1
ATOM 1291 C CA . ALA A 1 169 ? 16.543 19.110 -19.121 1.00 82.75 169 ALA A CA 1
ATOM 1292 C C . ALA A 1 169 ? 18.007 18.722 -18.866 1.00 82.75 169 ALA A C 1
ATOM 1294 O O . ALA A 1 169 ? 18.851 18.888 -19.742 1.00 82.75 169 ALA A O 1
ATOM 1295 N N . THR A 1 170 ? 18.304 18.146 -17.696 1.00 80.12 170 THR A N 1
ATOM 1296 C CA . THR A 1 170 ? 19.649 17.653 -17.354 1.00 80.12 170 THR A CA 1
ATOM 1297 C C . THR A 1 170 ? 20.088 16.553 -18.317 1.00 80.12 170 THR A C 1
ATOM 1299 O O . THR A 1 170 ? 21.230 16.542 -18.765 1.00 80.12 170 THR A O 1
ATOM 1302 N N . HIS A 1 171 ? 19.182 15.644 -18.668 1.00 73.25 171 HIS A N 1
ATOM 1303 C CA . HIS A 1 171 ? 19.470 14.525 -19.553 1.00 73.25 171 HIS A CA 1
ATOM 1304 C C . HIS A 1 171 ? 19.724 14.990 -20.994 1.00 73.25 171 HIS A C 1
ATOM 1306 O O . HIS A 1 171 ? 20.692 14.555 -21.609 1.00 73.25 171 HIS A O 1
ATOM 1312 N N . VAL A 1 172 ? 18.931 15.943 -21.497 1.00 74.44 172 VAL A N 1
ATOM 1313 C CA . VAL A 1 172 ? 19.146 16.590 -22.804 1.00 74.44 172 VAL A CA 1
ATOM 1314 C C . VAL A 1 172 ? 20.467 17.367 -22.831 1.00 74.44 172 VAL A C 1
ATOM 1316 O O . VAL A 1 172 ? 21.205 17.289 -23.812 1.00 74.44 172 VAL A O 1
ATOM 1319 N N . LEU A 1 173 ? 20.810 18.078 -21.753 1.00 80.31 173 LEU A N 1
ATOM 1320 C CA . LEU A 1 173 ? 22.082 18.799 -21.647 1.00 80.31 173 LEU A CA 1
ATOM 1321 C C . LEU A 1 173 ? 23.284 17.848 -21.605 1.00 80.31 173 LEU A C 1
ATOM 1323 O O . LEU A 1 173 ? 24.272 18.098 -22.290 1.00 80.31 173 LEU A O 1
ATOM 1327 N N . LEU A 1 174 ? 23.204 16.751 -20.845 1.00 73.25 174 LEU A N 1
ATOM 1328 C CA . LEU A 1 174 ? 24.256 15.729 -20.792 1.00 73.25 174 LEU A CA 1
ATOM 1329 C C . LEU A 1 174 ? 24.416 15.018 -22.136 1.00 73.25 174 LEU A C 1
ATOM 1331 O O . LEU A 1 174 ? 25.539 14.827 -22.596 1.00 73.25 174 LEU A O 1
ATOM 1335 N N . ALA A 1 175 ? 23.304 14.681 -22.785 1.00 69.94 175 ALA A N 1
ATOM 1336 C CA . ALA A 1 175 ? 23.275 14.129 -24.129 1.00 69.94 175 ALA A CA 1
ATOM 1337 C C . ALA A 1 175 ? 24.004 15.037 -25.122 1.00 69.94 175 ALA A C 1
ATOM 1339 O O . ALA A 1 175 ? 25.000 14.634 -25.723 1.00 69.94 175 ALA A O 1
ATOM 1340 N N . PHE A 1 176 ? 23.559 16.289 -25.234 1.00 74.75 176 PHE A N 1
ATOM 1341 C CA . PHE A 1 176 ? 24.139 17.248 -26.164 1.00 74.75 176 PHE A CA 1
ATOM 1342 C C . PHE A 1 176 ? 25.604 17.548 -25.830 1.00 74.75 176 PHE A C 1
ATOM 1344 O O . PHE A 1 176 ? 26.457 17.519 -26.714 1.00 74.75 176 PHE A O 1
ATOM 1351 N N . GLY A 1 177 ? 25.918 17.763 -24.550 1.00 77.81 177 GLY A N 1
ATOM 1352 C CA . GLY A 1 177 ? 27.279 18.002 -24.076 1.00 77.81 177 GLY A CA 1
ATOM 1353 C C . GLY A 1 177 ? 28.221 16.841 -24.387 1.00 77.81 177 GLY A C 1
ATOM 1354 O O . GLY A 1 177 ? 29.320 17.071 -24.883 1.00 77.81 177 GLY A O 1
ATOM 1355 N N . SER A 1 178 ? 27.781 15.594 -24.185 1.00 70.06 178 SER A N 1
ATOM 1356 C CA . SER A 1 178 ? 28.589 14.407 -24.494 1.00 70.06 178 SER A CA 1
ATOM 1357 C C . SER A 1 178 ? 28.919 14.301 -25.986 1.00 70.06 178 SER A C 1
ATOM 1359 O O . SER A 1 178 ? 30.057 13.996 -26.336 1.00 70.06 178 SER A O 1
ATOM 1361 N N . VAL A 1 179 ? 27.970 14.642 -26.865 1.00 73.00 179 VAL A N 1
ATOM 1362 C CA . VAL A 1 179 ? 28.190 14.679 -28.318 1.00 73.00 179 VAL A CA 1
ATOM 1363 C C . VAL A 1 179 ? 29.224 15.743 -28.686 1.00 73.00 179 VAL A C 1
ATOM 1365 O O . VAL A 1 179 ? 30.122 15.465 -29.479 1.00 73.00 179 VAL A O 1
ATOM 1368 N N . GLN A 1 180 ? 29.142 16.944 -28.101 1.00 78.19 180 GLN A N 1
ATOM 1369 C CA . GLN A 1 180 ? 30.115 18.010 -28.374 1.00 78.19 180 GLN A CA 1
ATOM 1370 C C . GLN A 1 180 ? 31.521 17.658 -27.873 1.00 78.19 180 GLN A C 1
ATOM 1372 O O . GLN A 1 180 ? 32.499 17.910 -28.573 1.00 78.19 180 GLN A O 1
ATOM 1377 N N . VAL A 1 181 ? 31.630 17.030 -26.698 1.00 77.31 181 VAL A N 1
ATOM 1378 C CA . VAL A 1 181 ? 32.917 16.569 -26.154 1.00 77.31 181 VAL A CA 1
ATOM 1379 C C . VAL A 1 181 ? 33.536 15.496 -27.049 1.00 77.31 181 VAL A C 1
ATOM 1381 O O . VAL A 1 181 ? 34.714 15.593 -27.378 1.00 77.31 181 VAL A O 1
ATOM 1384 N N . LEU A 1 182 ? 32.755 14.512 -27.506 1.00 75.12 182 LEU A N 1
ATOM 1385 C CA . LEU A 1 182 ? 33.253 13.488 -28.431 1.00 75.12 182 LEU A CA 1
ATOM 1386 C C . LEU A 1 182 ? 33.746 14.087 -29.756 1.00 75.12 182 LEU A C 1
ATOM 1388 O O . LEU A 1 182 ? 34.803 13.688 -30.242 1.00 75.12 182 LEU A O 1
ATOM 1392 N N . ARG A 1 183 ? 33.033 15.085 -30.301 1.00 77.81 183 ARG A N 1
ATOM 1393 C CA . ARG A 1 183 ? 33.481 15.826 -31.494 1.00 77.81 183 ARG A CA 1
ATOM 1394 C C . ARG A 1 183 ? 34.796 16.560 -31.254 1.00 77.81 183 ARG A C 1
ATOM 1396 O O . ARG A 1 183 ? 35.682 16.494 -32.098 1.00 77.81 183 ARG A O 1
ATOM 1403 N N . ALA A 1 184 ? 34.935 17.231 -30.111 1.00 81.50 184 ALA A N 1
ATOM 1404 C CA . ALA A 1 184 ? 36.157 17.951 -29.756 1.00 81.50 184 ALA A CA 1
ATOM 1405 C C . ALA A 1 184 ? 37.369 17.017 -29.587 1.00 81.50 184 ALA A C 1
ATOM 1407 O O . ALA A 1 184 ? 38.492 17.414 -29.878 1.00 81.50 184 ALA A O 1
ATOM 1408 N N . LEU A 1 185 ? 37.140 15.771 -29.161 1.00 84.31 185 LEU A N 1
ATOM 1409 C CA . LEU A 1 185 ? 38.167 14.730 -29.045 1.00 84.31 185 LEU A CA 1
ATOM 1410 C C . LEU A 1 185 ? 38.477 14.019 -30.375 1.00 84.31 185 LEU A C 1
ATOM 1412 O O . LEU A 1 185 ? 39.278 13.088 -30.389 1.00 84.31 185 LEU A O 1
ATOM 1416 N N . GLY A 1 186 ? 37.847 14.424 -31.484 1.00 82.44 186 GLY A N 1
ATOM 1417 C CA . GLY A 1 186 ? 38.056 13.814 -32.797 1.00 82.44 186 GLY A CA 1
ATOM 1418 C C . GLY A 1 186 ? 37.507 12.390 -32.916 1.00 82.44 186 GLY A C 1
ATOM 1419 O O . GLY A 1 186 ? 37.907 11.662 -33.821 1.00 82.44 186 GLY A O 1
ATOM 1420 N N . VAL A 1 187 ? 36.604 11.974 -32.019 1.00 77.69 187 VAL A N 1
ATOM 1421 C CA . VAL A 1 187 ? 35.972 10.653 -32.100 1.00 77.69 187 VAL A CA 1
ATOM 1422 C C . VAL A 1 187 ? 35.014 10.658 -33.295 1.00 77.69 187 VAL A C 1
ATOM 1424 O O . VAL A 1 187 ? 34.092 11.482 -33.315 1.00 77.69 187 VAL A O 1
ATOM 1427 N N . PRO A 1 188 ? 35.200 9.771 -34.291 1.00 71.38 188 PRO A N 1
ATOM 1428 C CA . PRO A 1 188 ? 34.306 9.697 -35.435 1.00 71.38 188 PRO A CA 1
ATOM 1429 C C . PRO A 1 188 ? 32.923 9.260 -34.949 1.00 71.38 188 PRO A C 1
ATOM 1431 O O . PRO A 1 188 ? 32.717 8.122 -34.532 1.00 71.38 188 PRO A O 1
ATOM 1434 N N . LEU A 1 189 ? 31.974 10.194 -34.960 1.00 70.62 189 LEU A N 1
ATOM 1435 C CA . LEU A 1 189 ? 30.571 9.885 -34.723 1.00 70.62 189 LEU A CA 1
ATOM 1436 C C . LEU A 1 189 ? 29.992 9.285 -36.011 1.00 70.62 189 LEU A C 1
ATOM 1438 O O . LEU A 1 189 ? 30.320 9.791 -37.087 1.00 70.62 189 LEU A O 1
ATOM 1442 N N . PRO A 1 190 ? 29.123 8.261 -35.931 1.00 68.00 190 PRO A N 1
ATOM 1443 C CA . PRO A 1 190 ? 28.424 7.750 -37.103 1.00 68.00 190 PRO A CA 1
ATOM 1444 C C . PRO A 1 190 ? 27.750 8.914 -37.830 1.00 68.00 190 PRO A C 1
ATOM 1446 O O . PRO A 1 190 ? 27.044 9.702 -37.188 1.00 68.00 190 PRO A O 1
ATOM 1449 N N . GLU A 1 191 ? 27.986 9.051 -39.138 1.00 63.12 191 GLU A N 1
ATOM 1450 C CA . GLU A 1 191 ? 27.299 10.057 -39.947 1.00 63.12 191 GLU A CA 1
ATOM 1451 C C . GLU A 1 191 ? 25.801 9.914 -39.701 1.00 63.12 191 GLU A C 1
ATOM 1453 O O . GLU A 1 191 ? 25.228 8.829 -39.822 1.00 63.12 191 GLU A O 1
ATOM 1458 N N . SER A 1 192 ? 25.193 10.998 -39.224 1.00 57.56 192 SER A N 1
ATOM 1459 C CA . SER A 1 192 ? 23.845 10.996 -38.679 1.00 57.56 192 SER A CA 1
ATOM 1460 C C . SER A 1 192 ? 22.841 10.703 -39.785 1.00 57.56 192 SER A C 1
ATOM 1462 O O . SER A 1 192 ? 22.286 11.620 -40.392 1.00 57.56 192 SER A O 1
ATOM 1464 N N . SER A 1 193 ? 22.588 9.422 -40.041 1.00 55.28 193 SER A N 1
ATOM 1465 C CA . SER A 1 193 ? 21.420 9.023 -40.801 1.00 55.28 193 SER A CA 1
ATOM 1466 C C . SER A 1 193 ? 20.182 9.560 -40.056 1.00 55.28 193 SER A C 1
ATOM 1468 O O . SER A 1 193 ? 20.161 9.564 -38.818 1.00 55.28 193 SER A O 1
ATOM 1470 N N . PRO A 1 194 ? 19.130 10.009 -40.757 1.00 61.53 194 PRO A N 1
ATOM 1471 C CA . PRO A 1 194 ? 17.876 10.438 -40.128 1.00 61.53 194 PRO A CA 1
ATOM 1472 C C . PRO A 1 194 ? 17.266 9.383 -39.183 1.00 61.53 194 PRO A C 1
ATOM 1474 O O . PRO A 1 194 ? 16.493 9.710 -38.286 1.00 61.53 194 PRO A O 1
ATOM 1477 N N . GLN A 1 195 ? 17.631 8.109 -39.358 1.00 60.09 195 GLN A N 1
ATOM 1478 C CA . GLN A 1 195 ? 17.223 7.011 -38.483 1.00 60.09 195 GLN A CA 1
ATOM 1479 C C . GLN A 1 195 ? 17.932 7.073 -37.120 1.00 60.09 195 GLN A C 1
ATOM 1481 O O . GLN A 1 195 ? 17.302 6.831 -36.091 1.00 60.09 195 GLN A O 1
ATOM 1486 N N . THR A 1 196 ? 19.203 7.480 -37.083 1.00 65.38 196 THR A N 1
ATOM 1487 C CA . THR A 1 196 ? 19.996 7.605 -35.850 1.00 65.38 196 THR A CA 1
ATOM 1488 C C . THR A 1 196 ? 19.489 8.750 -34.968 1.00 65.38 196 THR A C 1
ATOM 1490 O O . THR A 1 196 ? 19.432 8.611 -33.747 1.00 65.38 196 THR A O 1
ATOM 1493 N N . SER A 1 197 ? 19.058 9.871 -35.561 1.00 65.25 197 SER A N 1
ATOM 1494 C CA . SER A 1 197 ? 18.477 10.994 -34.807 1.00 65.25 197 SER A CA 1
ATOM 1495 C C . SER A 1 197 ? 17.094 10.655 -34.241 1.00 65.25 197 SER A C 1
ATOM 1497 O O . SER A 1 197 ? 16.821 10.966 -33.081 1.00 65.25 197 SER A O 1
ATOM 1499 N N . GLY A 1 198 ? 16.252 9.950 -35.006 1.00 65.19 198 GLY A N 1
ATOM 1500 C CA . GLY A 1 198 ? 14.956 9.453 -34.534 1.00 65.19 198 GLY A CA 1
ATOM 1501 C C . GLY A 1 198 ? 15.083 8.466 -33.369 1.00 65.19 198 GLY A C 1
ATOM 1502 O O . GLY A 1 198 ? 14.371 8.594 -32.373 1.00 65.19 198 GLY A O 1
ATOM 1503 N N . GLN A 1 199 ? 16.036 7.531 -33.444 1.00 65.81 199 GLN A N 1
ATOM 1504 C CA . GLN A 1 199 ? 16.330 6.587 -32.359 1.00 65.81 199 GLN A CA 1
ATOM 1505 C C . GLN A 1 199 ? 16.867 7.285 -31.101 1.00 65.81 199 GLN A C 1
ATOM 1507 O O . GLN A 1 199 ? 16.489 6.910 -29.991 1.00 65.81 199 GLN A O 1
ATOM 1512 N N . LEU A 1 200 ? 17.690 8.330 -31.255 1.00 66.50 200 LEU A N 1
ATOM 1513 C CA . LEU A 1 200 ? 18.157 9.151 -30.133 1.00 66.50 200 LEU A CA 1
ATOM 1514 C C . LEU A 1 200 ? 16.991 9.870 -29.440 1.00 66.50 200 LEU A C 1
ATOM 1516 O O . LEU A 1 200 ? 16.870 9.840 -28.221 1.00 66.50 200 LEU A O 1
ATOM 1520 N N . VAL A 1 201 ? 16.099 10.500 -30.207 1.00 66.88 201 VAL A N 1
ATOM 1521 C CA . VAL A 1 201 ? 14.927 11.186 -29.640 1.00 66.88 201 VAL A CA 1
ATOM 1522 C C . VAL A 1 201 ? 14.010 10.188 -28.933 1.00 66.88 201 VAL A C 1
ATOM 1524 O O . VAL A 1 201 ? 13.585 10.442 -27.806 1.00 66.88 201 VAL A O 1
ATOM 1527 N N . ALA A 1 202 ? 13.745 9.033 -29.549 1.00 67.50 202 ALA A N 1
ATOM 1528 C CA . ALA A 1 202 ? 12.925 7.983 -28.954 1.00 67.50 202 ALA A CA 1
ATOM 1529 C C . ALA A 1 202 ? 13.537 7.428 -27.657 1.00 67.50 202 ALA A C 1
ATOM 1531 O O . ALA A 1 202 ? 12.812 7.230 -26.680 1.00 67.50 202 ALA A O 1
ATOM 1532 N N . SER A 1 203 ? 14.860 7.232 -27.608 1.00 67.12 203 SER A N 1
ATOM 1533 C CA . SER A 1 203 ? 15.540 6.775 -26.393 1.00 67.12 203 SER A CA 1
ATOM 1534 C C . SER A 1 203 ? 15.474 7.826 -25.282 1.00 67.12 203 SER A C 1
ATOM 1536 O O . SER A 1 203 ? 15.141 7.480 -24.149 1.00 67.12 203 SER A O 1
ATOM 1538 N N . TYR A 1 204 ? 15.645 9.115 -25.591 1.00 68.75 204 TYR A N 1
ATOM 1539 C CA . TYR A 1 204 ? 15.498 10.186 -24.599 1.00 68.75 204 TYR A CA 1
ATOM 1540 C C . TYR A 1 204 ? 14.072 10.341 -24.076 1.00 68.75 204 TYR A C 1
ATOM 1542 O O . TYR A 1 204 ? 13.879 10.521 -22.872 1.00 68.75 204 TYR A O 1
ATOM 1550 N N . VAL A 1 205 ? 13.065 10.221 -24.944 1.00 68.81 205 VAL A N 1
ATOM 1551 C CA . VAL A 1 205 ? 11.659 10.194 -24.517 1.00 68.81 205 VAL A CA 1
ATOM 1552 C C . VAL A 1 205 ? 11.407 8.986 -23.613 1.00 68.81 205 VAL A C 1
ATOM 1554 O O . VAL A 1 205 ? 10.820 9.146 -22.542 1.00 68.81 205 VAL A O 1
ATOM 1557 N N . GLY A 1 206 ? 11.900 7.801 -23.987 1.00 70.25 206 GLY A N 1
ATOM 1558 C CA . GLY A 1 206 ? 11.780 6.579 -23.187 1.00 70.25 206 GLY A CA 1
ATOM 1559 C C . GLY A 1 206 ? 12.408 6.713 -21.798 1.00 70.25 206 GLY A C 1
ATOM 1560 O O . GLY A 1 206 ? 11.779 6.371 -20.794 1.00 70.25 206 GLY A O 1
ATOM 1561 N N . VAL A 1 207 ? 13.605 7.296 -21.715 1.00 69.38 207 VAL A N 1
ATOM 1562 C CA . VAL A 1 207 ? 14.288 7.572 -20.443 1.00 69.38 207 VAL A CA 1
ATOM 1563 C C . VAL A 1 207 ? 13.532 8.610 -19.606 1.00 69.38 207 VAL A C 1
ATOM 1565 O O . VAL A 1 207 ? 13.398 8.460 -18.390 1.00 69.38 207 VAL A O 1
ATOM 1568 N N . GLY A 1 208 ? 12.963 9.630 -20.244 1.00 69.31 208 GLY A N 1
ATOM 1569 C CA . GLY A 1 208 ? 12.096 10.604 -19.591 1.00 69.31 208 GLY A CA 1
ATOM 1570 C C . GLY A 1 208 ? 10.853 9.995 -18.951 1.00 69.31 208 GLY A C 1
ATOM 1571 O O . GLY A 1 208 ? 10.549 10.266 -17.786 1.00 69.31 208 GLY A O 1
ATOM 1572 N N . VAL A 1 209 ? 10.157 9.135 -19.699 1.00 72.50 209 VAL A N 1
ATOM 1573 C CA . VAL A 1 209 ? 8.996 8.377 -19.209 1.00 72.50 209 VAL A CA 1
ATOM 1574 C C . VAL A 1 209 ? 9.405 7.479 -18.044 1.00 72.50 209 VAL A C 1
ATOM 1576 O O . VAL A 1 209 ? 8.739 7.478 -17.009 1.00 72.50 209 VAL A O 1
ATOM 1579 N N . TYR A 1 210 ? 10.534 6.778 -18.166 1.00 74.25 210 TYR A N 1
ATOM 1580 C CA . TYR A 1 210 ? 11.090 5.960 -17.093 1.00 74.25 210 TYR A CA 1
ATOM 1581 C C . TYR A 1 210 ? 11.309 6.775 -15.805 1.00 74.25 210 TYR A C 1
ATOM 1583 O O . TYR A 1 210 ? 10.821 6.392 -14.738 1.00 74.25 210 TYR A O 1
ATOM 1591 N N . PHE A 1 211 ? 11.952 7.944 -15.886 1.00 71.62 211 PHE A N 1
ATOM 1592 C CA . PHE A 1 211 ? 12.159 8.798 -14.713 1.00 71.62 211 PHE A CA 1
ATOM 1593 C C . PHE A 1 211 ? 10.858 9.351 -14.130 1.00 71.62 211 PHE A C 1
ATOM 1595 O O . PHE A 1 211 ? 10.744 9.456 -12.907 1.00 71.62 211 PHE A O 1
ATOM 1602 N N . ALA A 1 212 ? 9.863 9.663 -14.962 1.00 70.12 212 ALA A N 1
ATOM 1603 C CA . ALA A 1 212 ? 8.545 10.076 -14.486 1.00 70.12 212 ALA A CA 1
ATOM 1604 C C . ALA A 1 212 ? 7.860 8.967 -13.675 1.00 70.12 212 ALA A C 1
ATOM 1606 O O . ALA A 1 212 ? 7.323 9.237 -12.597 1.00 70.12 212 ALA A O 1
ATOM 1607 N N . VAL A 1 213 ? 7.941 7.717 -14.142 1.00 73.88 213 VAL A N 1
ATOM 1608 C CA . VAL A 1 213 ? 7.420 6.546 -13.423 1.00 73.88 213 VAL A CA 1
ATOM 1609 C C . VAL A 1 213 ? 8.159 6.354 -12.099 1.00 73.88 213 VAL A C 1
ATOM 1611 O O . VAL A 1 213 ? 7.515 6.243 -11.055 1.00 73.88 213 VAL A O 1
ATOM 1614 N N . VAL A 1 214 ? 9.494 6.393 -12.100 1.00 72.62 214 VAL A N 1
ATOM 1615 C CA . VAL A 1 214 ? 10.304 6.268 -10.874 1.00 72.62 214 VAL A CA 1
ATOM 1616 C C . VAL A 1 214 ? 9.973 7.378 -9.871 1.00 72.62 214 VAL A C 1
ATOM 1618 O O . VAL A 1 214 ? 9.762 7.097 -8.690 1.00 72.62 214 VAL A O 1
ATOM 1621 N N . ALA A 1 215 ? 9.862 8.630 -10.322 1.00 71.25 215 ALA A N 1
ATOM 1622 C CA . ALA A 1 215 ? 9.504 9.763 -9.473 1.00 71.25 215 ALA A CA 1
ATOM 1623 C C . ALA A 1 215 ? 8.091 9.621 -8.879 1.00 71.25 215 ALA A C 1
ATOM 1625 O O . ALA A 1 215 ? 7.891 9.916 -7.698 1.00 71.25 215 ALA A O 1
ATOM 1626 N N . ALA A 1 216 ? 7.123 9.135 -9.663 1.00 72.31 216 ALA A N 1
ATOM 1627 C CA . ALA A 1 216 ? 5.760 8.880 -9.202 1.00 72.31 216 ALA A CA 1
ATOM 1628 C C . ALA A 1 216 ? 5.700 7.742 -8.169 1.00 72.31 216 ALA A C 1
ATOM 1630 O O . ALA A 1 216 ? 5.064 7.895 -7.123 1.00 72.31 216 ALA A O 1
ATOM 1631 N N . LEU A 1 217 ? 6.406 6.633 -8.415 1.00 72.44 217 LEU A N 1
ATOM 1632 C CA . LEU A 1 217 ? 6.504 5.509 -7.480 1.00 72.44 217 LEU A CA 1
ATOM 1633 C C . LEU A 1 217 ? 7.176 5.928 -6.171 1.00 72.44 217 LEU A C 1
ATOM 1635 O O . LEU A 1 217 ? 6.679 5.617 -5.090 1.00 72.44 217 LEU A O 1
ATOM 1639 N N . LEU A 1 218 ? 8.258 6.703 -6.248 1.00 71.19 218 LEU A N 1
ATOM 1640 C CA . LEU A 1 218 ? 8.959 7.220 -5.076 1.00 71.19 218 LEU A CA 1
ATOM 1641 C C . LEU A 1 218 ? 8.095 8.205 -4.283 1.00 71.19 218 LEU A C 1
ATOM 1643 O O . LEU A 1 218 ? 8.057 8.155 -3.053 1.00 71.19 218 LEU A O 1
ATOM 1647 N N . ALA A 1 219 ? 7.363 9.081 -4.970 1.00 70.69 219 ALA A N 1
ATOM 1648 C CA . ALA A 1 219 ? 6.391 9.961 -4.341 1.00 70.69 219 ALA A CA 1
ATOM 1649 C C . ALA A 1 219 ? 5.285 9.178 -3.620 1.00 70.69 219 ALA A C 1
ATOM 1651 O O . ALA A 1 219 ? 4.920 9.535 -2.498 1.00 70.69 219 ALA A O 1
ATOM 1652 N N . ALA A 1 220 ? 4.772 8.105 -4.230 1.00 71.88 220 ALA A N 1
ATOM 1653 C CA . ALA A 1 220 ? 3.794 7.218 -3.607 1.00 71.88 220 ALA A CA 1
ATOM 1654 C C . ALA A 1 220 ? 4.382 6.509 -2.374 1.00 71.88 220 ALA A C 1
ATOM 1656 O O . ALA A 1 220 ? 3.740 6.481 -1.323 1.00 71.88 220 ALA A O 1
ATOM 1657 N N . ALA A 1 221 ? 5.629 6.036 -2.464 1.00 69.12 221 ALA A N 1
ATOM 1658 C CA . ALA A 1 221 ? 6.372 5.434 -1.358 1.00 69.12 221 ALA A CA 1
ATOM 1659 C C . ALA A 1 221 ? 6.511 6.392 -0.174 1.00 69.12 221 ALA A C 1
ATOM 1661 O O . ALA A 1 221 ? 6.176 6.056 0.961 1.00 69.12 221 ALA A O 1
ATOM 1662 N N . LEU A 1 222 ? 6.971 7.615 -0.445 1.00 72.62 222 LEU A N 1
ATOM 1663 C CA . LEU A 1 222 ? 7.147 8.662 0.556 1.00 72.62 222 LEU A CA 1
ATOM 1664 C C . LEU A 1 222 ? 5.818 9.087 1.163 1.00 72.62 222 LEU A C 1
ATOM 1666 O O . LEU A 1 222 ? 5.733 9.285 2.372 1.00 72.62 222 LEU A O 1
ATOM 1670 N N . ARG A 1 223 ? 4.770 9.212 0.343 1.00 78.50 223 ARG A N 1
ATOM 1671 C CA . ARG A 1 223 ? 3.421 9.503 0.826 1.00 78.50 223 ARG A CA 1
ATOM 1672 C C . ARG A 1 223 ? 2.959 8.408 1.782 1.00 78.50 223 ARG A C 1
ATOM 1674 O O . ARG A 1 223 ? 2.476 8.739 2.860 1.00 78.50 223 ARG A O 1
ATOM 1681 N N . SER A 1 224 ? 3.139 7.139 1.414 1.00 71.75 224 SER A N 1
ATOM 1682 C CA . SER A 1 224 ? 2.817 5.997 2.273 1.00 71.75 224 SER A CA 1
ATOM 1683 C C . SER A 1 224 ? 3.631 6.033 3.564 1.00 71.75 224 SER A C 1
ATOM 1685 O O . SER A 1 224 ? 3.063 5.900 4.637 1.00 71.75 224 SER A O 1
ATOM 1687 N N . TYR A 1 225 ? 4.936 6.301 3.489 1.00 76.56 225 TYR A N 1
ATOM 1688 C CA . TYR A 1 225 ? 5.806 6.433 4.660 1.00 76.56 225 TYR A CA 1
ATOM 1689 C C . TYR A 1 225 ? 5.381 7.567 5.602 1.00 76.56 225 TYR A C 1
ATOM 1691 O O . TYR A 1 225 ? 5.442 7.432 6.823 1.00 76.56 225 TYR A O 1
ATOM 1699 N N . PHE A 1 226 ? 4.966 8.711 5.057 1.00 77.81 226 PHE A N 1
ATOM 1700 C CA . PHE A 1 226 ? 4.527 9.841 5.871 1.00 77.81 226 PHE A CA 1
ATOM 1701 C C . PHE A 1 226 ? 3.128 9.644 6.458 1.00 77.81 226 PHE A C 1
ATOM 1703 O O . PHE A 1 226 ? 2.884 10.142 7.560 1.00 77.81 226 PHE A O 1
ATOM 1710 N N . ALA A 1 227 ? 2.246 8.940 5.743 1.00 71.75 227 ALA A N 1
ATOM 1711 C CA . ALA A 1 227 ? 0.866 8.679 6.143 1.00 71.75 227 ALA A CA 1
ATOM 1712 C C . ALA A 1 227 ? 0.701 7.442 7.045 1.00 71.75 227 ALA A C 1
ATOM 1714 O O . ALA A 1 227 ? -0.287 7.364 7.776 1.00 71.75 227 ALA A O 1
ATOM 1715 N N . ASP A 1 228 ? 1.633 6.487 7.004 1.00 72.88 228 ASP A N 1
ATOM 1716 C CA . ASP A 1 228 ? 1.578 5.282 7.829 1.00 72.88 228 ASP A CA 1
ATOM 1717 C C . ASP A 1 228 ? 2.057 5.581 9.259 1.00 72.88 228 ASP A C 1
ATOM 1719 O O . ASP A 1 228 ? 3.204 5.954 9.508 1.00 72.88 228 ASP A O 1
ATOM 1723 N N . LEU A 1 229 ? 1.133 5.437 10.209 1.00 62.31 229 LEU A N 1
ATOM 1724 C CA . LEU A 1 229 ? 1.368 5.567 11.650 1.00 62.31 229 LEU A CA 1
ATOM 1725 C C . LEU A 1 229 ? 1.646 4.208 12.312 1.00 62.31 229 LEU A C 1
ATOM 1727 O O . LEU A 1 229 ? 1.911 4.147 13.514 1.00 62.31 229 LEU A O 1
ATOM 1731 N N . SER A 1 230 ? 1.546 3.113 11.556 1.00 62.31 230 SER A N 1
ATOM 1732 C CA . SER A 1 230 ? 1.635 1.755 12.076 1.00 62.31 230 SER A CA 1
ATOM 1733 C C . SER A 1 230 ? 3.047 1.159 11.958 1.00 62.31 230 SER A C 1
ATOM 1735 O O . SER A 1 230 ? 3.984 1.756 11.425 1.00 62.31 230 SER A O 1
ATOM 1737 N N . ARG A 1 231 ? 3.235 -0.029 12.548 1.00 49.34 231 ARG A N 1
ATOM 1738 C CA . ARG A 1 231 ? 4.533 -0.717 12.687 1.00 49.34 231 ARG A CA 1
ATOM 1739 C C . ARG A 1 231 ? 5.076 -1.281 11.360 1.00 49.34 231 ARG A C 1
ATOM 1741 O O . ARG A 1 231 ? 6.178 -1.827 11.359 1.00 49.34 231 ARG A O 1
ATOM 1748 N N . THR A 1 232 ? 4.370 -1.120 10.237 1.00 52.56 232 THR A N 1
ATOM 1749 C CA . THR A 1 232 ? 4.769 -1.544 8.880 1.00 52.56 232 THR A CA 1
ATOM 1750 C C . THR A 1 232 ? 5.828 -0.634 8.251 1.00 52.56 232 THR A C 1
ATOM 1752 O O . THR A 1 232 ? 5.764 -0.262 7.083 1.00 52.56 232 THR A O 1
ATOM 1755 N N . ARG A 1 233 ? 6.904 -0.354 8.998 1.00 55.50 233 ARG A N 1
ATOM 1756 C CA . ARG A 1 233 ? 8.113 0.330 8.493 1.00 55.50 233 ARG A CA 1
ATOM 1757 C C . ARG A 1 233 ? 8.770 -0.397 7.309 1.00 55.50 233 ARG A C 1
ATOM 1759 O O . ARG A 1 233 ? 9.565 0.203 6.592 1.00 55.50 233 ARG A O 1
ATOM 1766 N N . TRP A 1 234 ? 8.416 -1.665 7.096 1.00 55.06 234 TRP A N 1
ATOM 1767 C CA . TRP A 1 234 ? 8.902 -2.505 6.006 1.00 55.06 234 TRP A CA 1
ATOM 1768 C C . TRP A 1 234 ? 8.279 -2.181 4.648 1.00 55.06 234 TRP A C 1
ATOM 1770 O O . TRP A 1 234 ? 8.946 -2.370 3.643 1.00 55.06 234 TRP A O 1
ATOM 1780 N N . VAL A 1 235 ? 7.053 -1.653 4.581 1.00 55.94 235 VAL A N 1
ATOM 1781 C CA . VAL A 1 235 ? 6.418 -1.299 3.294 1.00 55.94 235 VAL A CA 1
ATOM 1782 C C . VAL A 1 235 ? 7.201 -0.194 2.562 1.00 55.94 235 VAL A C 1
ATOM 1784 O O . VAL A 1 235 ? 7.560 -0.394 1.404 1.00 55.94 235 VAL A O 1
ATOM 1787 N N . PRO A 1 236 ? 7.588 0.920 3.213 1.00 55.16 236 PRO A N 1
ATOM 1788 C CA . PRO A 1 236 ? 8.520 1.893 2.643 1.00 55.16 236 PRO A CA 1
ATOM 1789 C C . PRO A 1 236 ? 9.844 1.271 2.190 1.00 55.16 236 PRO A C 1
ATOM 1791 O O . PRO A 1 236 ? 10.353 1.637 1.136 1.00 55.16 236 PRO A O 1
ATOM 1794 N N . LEU A 1 237 ? 10.392 0.327 2.966 1.00 57.72 237 LEU A N 1
ATOM 1795 C CA . LEU A 1 237 ? 11.634 -0.368 2.623 1.00 57.72 237 LEU A CA 1
ATOM 1796 C C . LEU A 1 237 ? 11.458 -1.229 1.370 1.00 57.72 237 LEU A C 1
ATOM 1798 O O . LEU A 1 237 ? 12.280 -1.142 0.470 1.00 57.72 237 LEU A O 1
ATOM 1802 N N . LEU A 1 238 ? 10.380 -2.009 1.281 1.00 59.84 238 LEU A N 1
ATOM 1803 C CA . LEU A 1 238 ? 10.059 -2.837 0.119 1.00 59.84 238 LEU A CA 1
ATOM 1804 C C . LEU A 1 238 ? 9.836 -1.988 -1.129 1.00 59.84 238 LEU A C 1
ATOM 1806 O O . LEU A 1 238 ? 10.292 -2.368 -2.202 1.00 59.84 238 LEU A O 1
ATOM 1810 N N . ILE A 1 239 ? 9.205 -0.819 -0.997 1.00 61.88 239 ILE A N 1
ATOM 1811 C CA . ILE A 1 239 ? 9.047 0.098 -2.127 1.00 61.88 239 ILE A CA 1
ATOM 1812 C C . ILE A 1 239 ? 10.399 0.695 -2.528 1.00 61.88 239 ILE A C 1
ATOM 1814 O O . ILE A 1 239 ? 10.686 0.760 -3.715 1.00 61.88 239 ILE A O 1
ATOM 1818 N N . VAL A 1 240 ? 11.258 1.077 -1.575 1.00 60.41 240 VAL A N 1
ATOM 1819 C CA . VAL A 1 240 ? 12.625 1.552 -1.864 1.00 60.41 240 VAL A CA 1
ATOM 1820 C C . VAL A 1 240 ? 13.461 0.458 -2.532 1.00 60.41 240 VAL A C 1
ATOM 1822 O O . VAL A 1 240 ? 14.141 0.740 -3.512 1.00 60.41 240 VAL A O 1
ATOM 1825 N N . VAL A 1 241 ? 13.383 -0.786 -2.054 1.00 59.19 241 VAL A N 1
ATOM 1826 C CA . VAL A 1 241 ? 14.052 -1.952 -2.652 1.00 59.19 241 VAL A CA 1
ATOM 1827 C C . VAL A 1 241 ? 13.514 -2.220 -4.056 1.00 59.19 241 VAL A C 1
ATOM 1829 O O . VAL A 1 241 ? 14.303 -2.365 -4.982 1.00 59.19 241 VAL A O 1
ATOM 1832 N N . GLY A 1 242 ? 12.195 -2.205 -4.254 1.00 65.06 242 GLY A N 1
ATOM 1833 C CA . GLY A 1 242 ? 11.578 -2.333 -5.577 1.00 65.06 242 GLY A CA 1
ATOM 1834 C C . GLY A 1 242 ? 11.992 -1.208 -6.529 1.00 65.06 242 GLY A C 1
ATOM 1835 O O . GLY A 1 242 ? 12.262 -1.460 -7.701 1.00 65.06 242 GLY A O 1
ATOM 1836 N N . LEU A 1 243 ? 12.134 0.020 -6.020 1.00 62.53 243 LEU A N 1
ATOM 1837 C CA . LEU A 1 243 ? 12.660 1.151 -6.782 1.00 62.53 243 LEU A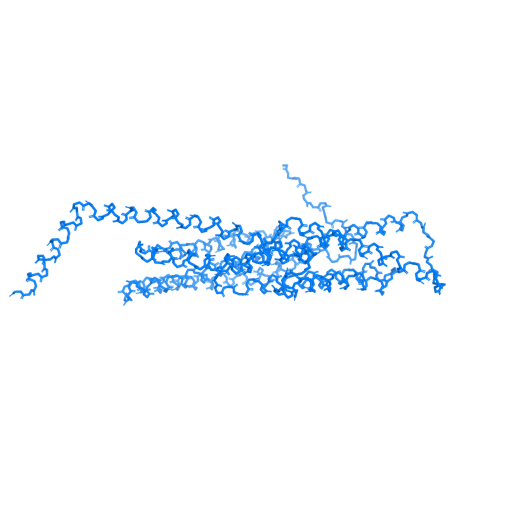 CA 1
ATOM 1838 C C . LEU A 1 243 ? 14.122 0.923 -7.178 1.00 62.53 243 LEU A C 1
ATOM 1840 O O . LEU A 1 243 ? 14.490 1.198 -8.311 1.00 62.53 243 LEU A O 1
ATOM 1844 N N . TRP A 1 244 ? 14.947 0.389 -6.274 1.00 62.97 244 TRP A N 1
ATOM 1845 C CA . TRP A 1 244 ? 16.336 0.029 -6.567 1.00 62.97 244 TRP A CA 1
ATOM 1846 C C . TRP A 1 244 ? 16.445 -1.092 -7.595 1.00 62.97 244 TRP A C 1
ATOM 1848 O O . TRP A 1 244 ? 17.325 -1.031 -8.445 1.00 62.97 244 TRP A O 1
ATOM 1858 N N . VAL A 1 245 ? 15.543 -2.074 -7.565 1.00 64.75 245 VAL A N 1
ATOM 1859 C CA . VAL A 1 245 ? 15.461 -3.121 -8.592 1.00 64.75 245 VAL A CA 1
ATOM 1860 C C . VAL A 1 245 ? 15.083 -2.519 -9.947 1.00 64.75 245 VAL A C 1
ATOM 1862 O O . VAL A 1 245 ? 15.709 -2.853 -10.948 1.00 64.75 245 VAL A O 1
ATOM 1865 N N . LEU A 1 246 ? 14.128 -1.583 -9.989 1.00 63.19 246 LEU A N 1
ATOM 1866 C CA . LEU A 1 246 ? 13.780 -0.849 -11.212 1.00 63.19 246 LEU A CA 1
ATOM 1867 C C . LEU A 1 246 ? 14.951 0.001 -11.727 1.00 63.19 246 LEU A C 1
ATOM 1869 O O . LEU A 1 246 ? 15.220 -0.013 -12.923 1.00 63.19 246 LEU A O 1
ATOM 1873 N N . VAL A 1 247 ? 15.680 0.678 -10.834 1.00 61.22 247 VAL A N 1
ATOM 1874 C CA . VAL A 1 247 ? 16.886 1.461 -11.155 1.00 61.22 247 VAL A CA 1
ATOM 1875 C C . VAL A 1 247 ? 18.011 0.586 -11.678 1.00 61.22 247 VAL A C 1
ATOM 1877 O O . VAL A 1 247 ? 18.586 0.905 -12.716 1.00 61.22 247 VAL A O 1
ATOM 1880 N N . ALA A 1 248 ? 18.293 -0.533 -11.020 1.00 61.66 248 ALA A N 1
ATOM 1881 C CA . ALA A 1 248 ? 19.281 -1.498 -11.477 1.00 61.66 248 ALA A CA 1
ATOM 1882 C C . ALA A 1 248 ? 18.891 -2.087 -12.840 1.00 61.66 248 ALA A C 1
ATOM 1884 O O . ALA A 1 248 ? 19.731 -2.152 -13.730 1.00 61.66 248 ALA A O 1
ATOM 1885 N N . GLY A 1 249 ? 17.614 -2.431 -13.035 1.00 64.69 249 GLY A N 1
ATOM 1886 C CA . GLY A 1 249 ? 17.086 -2.903 -14.315 1.00 64.69 249 GLY A CA 1
ATOM 1887 C C . GLY A 1 249 ? 17.187 -1.852 -15.422 1.00 64.69 249 GLY A C 1
ATOM 1888 O O . GLY A 1 249 ? 17.633 -2.172 -16.516 1.00 64.69 249 GLY A O 1
ATOM 1889 N N . GLY A 1 250 ? 16.853 -0.590 -15.137 1.00 61.34 250 GLY A N 1
ATOM 1890 C CA . GLY A 1 250 ? 16.974 0.519 -16.086 1.00 61.34 250 GLY A CA 1
ATOM 1891 C C . GLY A 1 250 ? 18.424 0.824 -16.470 1.00 61.34 250 GLY A C 1
ATOM 1892 O O . GLY A 1 250 ? 18.701 1.058 -17.641 1.00 61.34 250 GLY A O 1
ATOM 1893 N N . ILE A 1 251 ? 19.358 0.756 -15.513 1.00 61.50 251 ILE A N 1
ATOM 1894 C CA . ILE A 1 251 ? 20.802 0.862 -15.777 1.00 61.50 251 ILE A CA 1
ATOM 1895 C C . ILE A 1 251 ? 21.274 -0.320 -16.626 1.00 61.50 251 ILE A C 1
ATOM 1897 O O . ILE A 1 251 ? 22.010 -0.110 -17.581 1.00 61.50 251 ILE A O 1
ATOM 1901 N N . LEU A 1 252 ? 20.839 -1.544 -16.316 1.00 62.59 252 LEU A N 1
ATOM 1902 C CA . LEU A 1 252 ? 21.215 -2.739 -17.071 1.00 62.59 252 LEU A CA 1
ATOM 1903 C C . LEU A 1 252 ? 20.709 -2.659 -18.517 1.00 62.59 252 LEU A C 1
ATOM 1905 O O . LEU A 1 252 ? 21.490 -2.852 -19.441 1.00 62.59 252 LEU A O 1
ATOM 1909 N N . ILE A 1 253 ? 19.436 -2.294 -18.709 1.00 60.69 253 ILE A N 1
ATOM 1910 C CA . ILE A 1 253 ? 18.831 -2.084 -20.030 1.00 60.69 253 ILE A CA 1
ATOM 1911 C C . ILE A 1 253 ? 19.577 -0.971 -20.762 1.00 60.69 253 ILE A C 1
ATOM 1913 O O . ILE A 1 253 ? 20.034 -1.194 -21.876 1.00 60.69 253 ILE A O 1
ATOM 1917 N N . GLY A 1 254 ? 19.777 0.182 -20.116 1.00 58.81 254 GLY A N 1
ATOM 1918 C CA . GLY A 1 254 ? 20.502 1.317 -20.678 1.00 58.81 254 GLY A CA 1
ATOM 1919 C C . GLY A 1 254 ? 21.913 0.944 -21.122 1.00 58.81 254 GLY A C 1
ATOM 1920 O O . GLY A 1 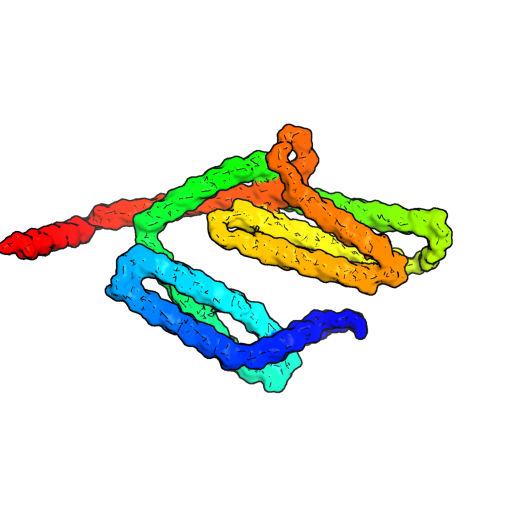254 ? 22.293 1.258 -22.246 1.00 58.81 254 GLY A O 1
ATOM 1921 N N . LEU A 1 255 ? 22.663 0.212 -20.296 1.00 60.09 255 LEU A N 1
ATOM 1922 C CA . LEU A 1 255 ? 23.973 -0.319 -20.665 1.00 60.09 255 LEU A CA 1
ATOM 1923 C C . LEU A 1 255 ? 23.859 -1.272 -21.858 1.00 60.09 255 LEU A C 1
ATOM 1925 O O . LEU A 1 255 ? 24.608 -1.111 -22.803 1.00 60.09 255 LEU A O 1
ATOM 1929 N N . THR A 1 256 ? 22.892 -2.188 -21.897 1.00 61.59 256 THR A N 1
ATOM 1930 C CA . THR A 1 256 ? 22.750 -3.115 -23.038 1.00 61.59 256 THR A CA 1
ATOM 1931 C C . THR A 1 256 ? 22.271 -2.458 -24.335 1.00 61.59 256 THR A C 1
ATOM 1933 O O . THR A 1 256 ? 22.631 -2.926 -25.405 1.00 61.59 256 THR A O 1
ATOM 1936 N N . THR A 1 257 ? 21.484 -1.378 -24.274 1.00 60.12 257 THR A N 1
ATOM 1937 C CA . THR A 1 257 ? 20.911 -0.724 -25.466 1.00 60.12 257 THR A CA 1
ATOM 1938 C C . THR A 1 257 ? 21.714 0.480 -25.952 1.00 60.12 257 THR A C 1
ATOM 1940 O O . THR A 1 257 ? 21.570 0.878 -27.101 1.00 60.12 257 THR A O 1
ATOM 1943 N N . THR A 1 258 ? 22.517 1.108 -25.084 1.00 54.25 258 THR A N 1
ATOM 1944 C CA . THR A 1 258 ? 23.326 2.297 -25.426 1.00 54.25 258 THR A CA 1
ATOM 1945 C C . THR A 1 258 ? 24.833 2.043 -25.416 1.00 54.25 258 THR A C 1
ATOM 1947 O O . THR A 1 258 ? 25.574 2.911 -25.882 1.00 54.25 258 THR A O 1
ATOM 1950 N N . ALA A 1 259 ? 25.308 0.877 -24.951 1.00 51.91 259 ALA A N 1
ATOM 1951 C CA . ALA A 1 259 ? 26.735 0.534 -24.988 1.00 51.91 259 ALA A CA 1
ATOM 1952 C C . ALA A 1 259 ? 27.316 0.511 -26.403 1.00 51.91 259 ALA A C 1
ATOM 1954 O O . ALA A 1 259 ? 28.479 0.868 -26.560 1.00 51.91 259 ALA A O 1
ATOM 1955 N N . ASP A 1 260 ? 26.512 0.187 -27.416 1.00 54.19 260 ASP A N 1
ATOM 1956 C CA . ASP A 1 260 ? 26.971 0.188 -28.809 1.00 54.19 260 ASP A CA 1
ATOM 1957 C C . ASP A 1 260 ? 27.178 1.608 -29.367 1.00 54.19 260 ASP A C 1
ATOM 1959 O O . ASP A 1 260 ? 27.873 1.788 -30.363 1.00 54.19 260 ASP A O 1
ATOM 1963 N N . LEU A 1 261 ? 26.603 2.633 -28.722 1.00 54.94 261 LEU A N 1
ATOM 1964 C CA . LEU A 1 261 ? 26.668 4.027 -29.176 1.00 54.94 261 LEU A CA 1
ATOM 1965 C C . LEU A 1 261 ? 27.587 4.893 -28.303 1.00 54.94 261 LEU A C 1
ATOM 1967 O O . LEU A 1 261 ? 28.343 5.699 -28.841 1.00 54.94 261 LEU A O 1
ATOM 1971 N N . ASN A 1 262 ? 27.520 4.765 -26.970 1.00 60.00 262 ASN A N 1
ATOM 1972 C CA . ASN A 1 262 ? 28.413 5.441 -26.021 1.00 60.00 262 ASN A CA 1
ATOM 1973 C C . ASN A 1 262 ? 28.233 4.885 -24.585 1.00 60.00 262 ASN A C 1
ATOM 1975 O O . ASN A 1 262 ? 27.386 5.385 -23.834 1.00 60.00 262 ASN A O 1
ATOM 1979 N N . PRO A 1 263 ? 29.039 3.900 -24.146 1.00 59.69 263 PRO A N 1
ATOM 1980 C CA . PRO A 1 263 ? 28.847 3.228 -22.856 1.00 59.69 263 PRO A CA 1
ATOM 1981 C C . PRO A 1 263 ? 29.077 4.156 -21.652 1.00 59.69 263 PRO A C 1
ATOM 1983 O O . PRO A 1 263 ? 28.416 4.021 -20.620 1.00 59.69 263 PRO A O 1
ATOM 1986 N N . VAL A 1 264 ? 29.967 5.146 -21.786 1.00 60.59 264 VAL A N 1
ATOM 1987 C CA . VAL A 1 264 ? 30.284 6.105 -20.715 1.00 60.59 264 VAL A CA 1
ATOM 1988 C C . VAL A 1 264 ? 29.178 7.154 -20.575 1.00 60.59 264 VAL A C 1
ATOM 1990 O O . VAL A 1 264 ? 28.729 7.426 -19.460 1.00 60.59 264 VAL A O 1
ATOM 1993 N N . ALA A 1 265 ? 28.673 7.708 -21.685 1.00 60.03 265 ALA A N 1
ATOM 1994 C CA . ALA A 1 265 ? 27.555 8.654 -21.634 1.00 60.03 265 ALA A CA 1
ATOM 1995 C C . ALA A 1 265 ? 26.244 7.975 -21.220 1.00 60.03 265 ALA A C 1
ATOM 1997 O O . ALA A 1 265 ? 25.479 8.566 -20.458 1.00 60.03 265 ALA A O 1
ATOM 1998 N N . GLY A 1 266 ? 26.010 6.724 -21.633 1.00 62.34 266 GLY A N 1
ATOM 1999 C CA . GLY A 1 266 ? 24.904 5.899 -21.144 1.00 62.34 266 GLY A CA 1
ATOM 2000 C C . GLY A 1 266 ? 24.959 5.745 -19.622 1.00 62.34 266 GLY A C 1
ATOM 2001 O O . GLY A 1 266 ? 24.046 6.171 -18.920 1.00 62.34 266 GLY A O 1
ATOM 2002 N N . GLY A 1 267 ? 26.078 5.263 -19.075 1.00 63.12 267 GLY A N 1
ATOM 2003 C CA . GLY A 1 267 ? 26.240 5.107 -17.625 1.00 63.12 267 GLY A CA 1
ATOM 2004 C C . GLY A 1 267 ? 26.039 6.408 -16.833 1.00 63.12 267 GLY A C 1
ATOM 2005 O O . GLY A 1 267 ? 25.286 6.431 -15.858 1.00 63.12 267 GLY A O 1
ATOM 2006 N N . ILE A 1 268 ? 26.656 7.513 -17.268 1.00 65.56 268 ILE A N 1
ATOM 2007 C CA . ILE A 1 268 ? 26.559 8.817 -16.584 1.00 65.56 268 ILE A CA 1
ATOM 2008 C C . ILE A 1 268 ? 25.142 9.398 -16.683 1.00 65.56 268 ILE A C 1
ATOM 2010 O O . ILE A 1 268 ? 24.614 9.905 -15.689 1.00 65.56 268 ILE A O 1
ATOM 2014 N N . SER A 1 269 ? 24.508 9.305 -17.855 1.00 62.47 269 SER A N 1
ATOM 2015 C CA . SER A 1 269 ? 23.164 9.839 -18.088 1.00 62.47 269 SER A CA 1
ATOM 2016 C C . SER A 1 269 ? 22.109 9.132 -17.236 1.00 62.47 269 SER A C 1
ATOM 2018 O O . SER A 1 269 ? 21.190 9.792 -16.757 1.00 62.47 269 SER A O 1
ATOM 2020 N N . PHE A 1 270 ? 22.269 7.839 -16.936 1.00 64.75 270 PHE A N 1
ATOM 2021 C CA . PHE A 1 270 ? 21.415 7.139 -15.973 1.00 64.75 270 PHE A CA 1
ATOM 2022 C C . PHE A 1 270 ? 21.825 7.393 -14.513 1.00 64.75 270 PHE A C 1
ATOM 2024 O O . PHE A 1 270 ? 20.953 7.565 -13.660 1.00 64.75 270 PHE A O 1
ATOM 2031 N N . ALA A 1 271 ? 23.118 7.461 -14.186 1.00 66.69 271 ALA A N 1
ATOM 2032 C CA . ALA A 1 271 ? 23.580 7.623 -12.803 1.00 66.69 271 ALA A CA 1
ATOM 2033 C C . ALA A 1 271 ? 23.249 9.003 -12.204 1.00 66.69 271 ALA A C 1
ATOM 2035 O O . ALA A 1 271 ? 22.772 9.083 -11.069 1.00 66.69 271 ALA A O 1
ATOM 2036 N N . VAL A 1 272 ? 23.458 10.092 -12.955 1.00 70.00 272 VAL A N 1
ATOM 2037 C CA . VAL A 1 272 ? 23.300 11.473 -12.455 1.00 70.00 272 VAL A CA 1
ATOM 2038 C C . VAL A 1 272 ? 21.859 11.783 -12.012 1.00 70.00 272 VAL A C 1
ATOM 2040 O O . VAL A 1 272 ? 21.682 12.226 -10.876 1.00 70.00 272 VAL A O 1
ATOM 2043 N N . PRO A 1 273 ? 20.810 11.502 -12.808 1.00 65.94 273 PRO A N 1
ATOM 2044 C CA . PRO A 1 273 ? 19.417 11.615 -12.377 1.00 65.94 273 PRO A CA 1
ATOM 2045 C C . PRO A 1 273 ? 19.091 10.827 -11.111 1.00 65.94 273 PRO A C 1
ATOM 2047 O O . PRO A 1 273 ? 18.412 11.341 -10.225 1.00 65.94 273 PRO A O 1
ATOM 2050 N N . ASN A 1 274 ? 19.593 9.594 -10.994 1.00 65.94 274 ASN A N 1
ATOM 2051 C CA . ASN A 1 274 ? 19.351 8.759 -9.819 1.00 65.94 274 ASN A CA 1
ATOM 2052 C C . ASN A 1 274 ? 20.009 9.353 -8.569 1.00 65.94 274 ASN A C 1
ATOM 2054 O O . ASN A 1 274 ? 19.377 9.425 -7.514 1.00 65.94 274 ASN A O 1
ATOM 2058 N N . ILE A 1 275 ? 21.235 9.868 -8.692 1.00 71.38 275 ILE A N 1
ATOM 2059 C CA . ILE A 1 275 ? 21.906 10.603 -7.614 1.00 71.38 275 ILE A CA 1
ATOM 2060 C C . ILE A 1 275 ? 21.107 11.859 -7.246 1.00 71.38 275 ILE A C 1
ATOM 2062 O O . ILE A 1 275 ? 20.878 12.096 -6.063 1.00 71.38 275 ILE A O 1
ATOM 2066 N N . LEU A 1 276 ? 20.618 12.630 -8.222 1.00 70.25 276 LEU A N 1
ATOM 2067 C CA . LEU A 1 276 ? 19.792 13.819 -7.972 1.00 70.25 276 LEU A CA 1
ATOM 2068 C C . LEU A 1 276 ? 18.490 13.472 -7.242 1.00 70.25 276 LEU A C 1
ATOM 2070 O O . LEU A 1 276 ? 18.120 14.155 -6.283 1.00 70.25 276 LEU A O 1
ATOM 2074 N N . VAL A 1 277 ? 17.833 12.374 -7.624 1.00 67.56 277 VAL A N 1
ATOM 2075 C CA . VAL A 1 277 ? 16.658 11.849 -6.919 1.00 67.56 277 VAL A CA 1
ATOM 2076 C C . VAL A 1 277 ? 17.026 11.474 -5.479 1.00 67.56 277 VAL A C 1
ATOM 2078 O O . VAL A 1 277 ? 16.344 11.917 -4.556 1.00 67.56 277 VAL A O 1
ATOM 2081 N N . ILE A 1 278 ? 18.133 10.763 -5.240 1.00 68.81 278 ILE A N 1
ATOM 2082 C CA . ILE A 1 278 ? 18.602 10.400 -3.886 1.00 68.81 278 ILE A CA 1
ATOM 2083 C C . ILE A 1 278 ? 18.923 11.643 -3.044 1.00 68.81 278 ILE A C 1
ATOM 2085 O O . ILE A 1 278 ? 18.544 11.726 -1.871 1.00 68.81 278 ILE A O 1
ATOM 2089 N N . VAL A 1 279 ? 19.590 12.634 -3.630 1.00 71.06 279 VAL A N 1
ATOM 2090 C CA . VAL A 1 279 ? 19.905 13.903 -2.965 1.00 71.06 279 VAL A CA 1
ATOM 2091 C C . VAL A 1 279 ? 18.615 14.646 -2.612 1.00 71.06 279 VAL A C 1
ATOM 2093 O O . VAL A 1 279 ? 18.499 15.149 -1.493 1.00 71.06 279 VAL A O 1
ATOM 2096 N N . SER A 1 280 ? 17.604 14.630 -3.491 1.00 67.06 280 SER A N 1
ATOM 2097 C CA . SER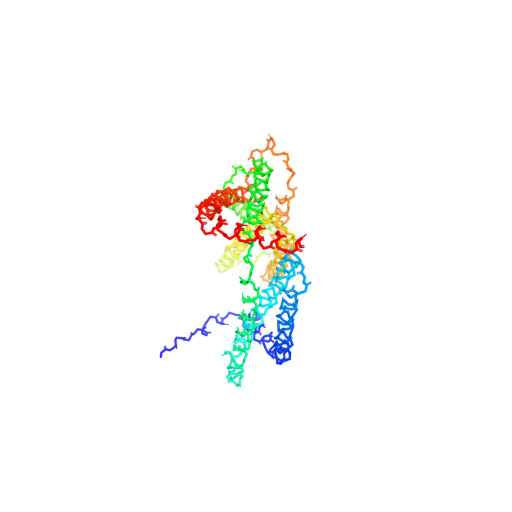 A 1 280 ? 16.287 15.229 -3.223 1.00 67.06 280 SER A CA 1
ATOM 2098 C C . SER A 1 280 ? 15.573 14.590 -2.019 1.00 67.06 280 SER A C 1
ATOM 2100 O O . SER A 1 280 ? 14.850 15.274 -1.291 1.00 67.06 280 SER A O 1
ATOM 2102 N N . LEU A 1 281 ? 15.829 13.304 -1.739 1.00 65.50 281 LEU A N 1
ATOM 2103 C CA . LEU A 1 281 ? 15.283 12.591 -0.578 1.00 65.50 281 LEU A CA 1
ATOM 2104 C C . LEU A 1 281 ? 15.951 13.006 0.738 1.00 65.50 281 LEU A C 1
ATOM 2106 O O . LEU A 1 281 ? 15.287 13.118 1.778 1.00 65.50 281 LEU A O 1
ATOM 2110 N N . ARG A 1 282 ? 17.267 13.239 0.701 1.00 69.25 282 ARG A N 1
ATOM 2111 C CA . ARG A 1 282 ? 18.092 13.536 1.882 1.00 69.25 282 ARG A CA 1
ATOM 2112 C C . ARG A 1 282 ? 18.113 15.011 2.280 1.00 69.25 282 ARG A C 1
ATOM 2114 O O . ARG A 1 282 ? 18.795 15.353 3.244 1.00 69.25 282 ARG A O 1
ATOM 2121 N N . GLN A 1 283 ? 17.351 15.875 1.608 1.00 65.38 283 GLN A N 1
ATOM 2122 C CA . GLN A 1 283 ? 17.354 17.303 1.922 1.00 65.38 283 GLN A CA 1
ATOM 2123 C C . GLN A 1 283 ? 16.980 17.571 3.398 1.00 65.38 283 GLN A C 1
ATOM 2125 O O . GLN A 1 283 ? 16.005 17.002 3.913 1.00 65.38 283 GLN A O 1
ATOM 2130 N N . PRO A 1 284 ? 17.770 18.402 4.108 1.00 58.62 284 PRO A N 1
ATOM 2131 C CA . PRO A 1 284 ? 17.616 18.628 5.539 1.00 58.62 284 PRO A CA 1
ATOM 2132 C C . PRO A 1 284 ? 16.297 19.332 5.879 1.00 58.62 284 PRO A C 1
ATOM 2134 O O . PRO A 1 284 ? 15.787 20.160 5.131 1.00 58.62 284 PRO A O 1
ATOM 2137 N N . ARG A 1 285 ? 15.765 19.030 7.072 1.00 58.47 285 ARG A N 1
ATOM 2138 C CA . ARG A 1 285 ? 14.451 19.479 7.581 1.00 58.47 285 ARG A CA 1
ATOM 2139 C C . ARG A 1 285 ? 14.278 21.003 7.724 1.00 58.47 285 ARG A C 1
ATOM 2141 O O . ARG A 1 285 ? 13.163 21.455 7.959 1.00 58.47 285 ARG A O 1
ATOM 2148 N N . ARG A 1 286 ? 15.340 21.808 7.619 1.00 60.19 286 ARG A N 1
ATOM 2149 C CA . ARG A 1 286 ? 15.296 23.260 7.868 1.00 60.19 286 ARG A CA 1
ATOM 2150 C C . ARG A 1 286 ? 15.059 24.037 6.566 1.00 60.19 286 ARG A C 1
ATOM 2152 O O . ARG A 1 286 ? 15.970 24.645 6.017 1.00 60.19 286 ARG A O 1
ATOM 2159 N N . ALA A 1 287 ? 13.814 24.034 6.089 1.00 54.28 287 ALA A N 1
ATOM 2160 C CA . ALA A 1 287 ? 13.376 24.687 4.847 1.00 54.28 287 ALA A CA 1
ATOM 2161 C C . ALA A 1 287 ? 13.182 26.223 4.949 1.00 54.28 287 ALA A C 1
ATOM 2163 O O . ALA A 1 287 ? 12.400 26.801 4.201 1.00 54.28 287 ALA A O 1
ATOM 2164 N N . GLY A 1 288 ? 13.877 26.905 5.866 1.00 56.50 288 GLY A N 1
ATOM 2165 C CA . GLY A 1 288 ? 13.607 28.317 6.178 1.00 56.50 288 GLY A CA 1
ATOM 2166 C C . GLY A 1 288 ? 14.124 29.346 5.163 1.00 56.50 288 GLY A C 1
ATOM 2167 O O . GLY A 1 288 ? 13.658 30.478 5.178 1.00 56.50 288 GLY A O 1
ATOM 2168 N N . ARG A 1 289 ? 15.080 28.998 4.285 1.00 61.50 289 ARG A N 1
ATOM 2169 C CA . ARG A 1 289 ? 15.733 29.990 3.395 1.00 61.50 289 ARG A CA 1
ATOM 2170 C C . ARG A 1 289 ? 15.679 29.708 1.896 1.00 61.50 289 ARG A C 1
ATOM 2172 O O . ARG A 1 289 ? 15.885 30.627 1.115 1.00 61.50 289 ARG A O 1
ATOM 2179 N N . TRP A 1 290 ? 15.356 28.494 1.462 1.00 64.38 290 TRP A N 1
ATOM 2180 C CA . TRP A 1 290 ? 15.491 28.125 0.051 1.00 64.38 290 TRP A CA 1
ATOM 2181 C C . TRP A 1 290 ? 14.129 27.793 -0.556 1.00 64.38 290 TRP A C 1
ATOM 2183 O O . TRP A 1 290 ? 13.677 26.651 -0.508 1.00 64.38 290 TRP A O 1
ATOM 2193 N N . ARG A 1 291 ? 13.483 28.796 -1.166 1.00 68.31 291 ARG A N 1
ATOM 2194 C CA . ARG A 1 291 ? 12.180 28.662 -1.854 1.00 68.31 291 ARG A CA 1
ATOM 2195 C C . ARG A 1 291 ? 12.167 27.558 -2.926 1.00 68.31 291 ARG A C 1
ATOM 2197 O O . ARG A 1 291 ? 11.113 26.992 -3.200 1.00 68.31 291 ARG A O 1
ATOM 2204 N N . LEU A 1 292 ? 13.332 27.223 -3.489 1.00 67.75 292 LEU A N 1
ATOM 2205 C CA . LEU A 1 292 ? 13.508 26.143 -4.466 1.00 67.75 292 LEU A CA 1
ATOM 2206 C C . LEU A 1 292 ? 13.380 24.736 -3.845 1.00 67.75 292 LEU A C 1
ATOM 2208 O O . LEU A 1 292 ? 12.872 23.834 -4.505 1.00 67.75 292 LEU A O 1
ATOM 2212 N N . LEU A 1 293 ? 13.732 24.545 -2.562 1.00 64.69 293 LEU A N 1
ATOM 2213 C CA . LEU A 1 293 ? 13.591 23.250 -1.864 1.00 64.69 293 LEU A CA 1
ATOM 2214 C C . LEU A 1 293 ? 12.120 22.840 -1.667 1.00 64.69 293 LEU A C 1
ATOM 2216 O O . LEU A 1 293 ? 11.814 21.656 -1.497 1.00 64.69 293 LEU A O 1
ATOM 2220 N N . GLY A 1 294 ? 11.195 23.805 -1.739 1.00 72.50 294 GLY A N 1
ATOM 2221 C CA . GLY A 1 294 ? 9.756 23.559 -1.671 1.00 72.50 294 GLY A CA 1
ATOM 2222 C C . GLY A 1 294 ? 9.224 22.690 -2.817 1.00 72.50 294 GLY A C 1
ATOM 2223 O O . GLY A 1 294 ? 8.171 22.079 -2.653 1.00 72.50 294 GLY A O 1
ATOM 2224 N N . TRP A 1 295 ? 9.952 22.580 -3.936 1.00 84.31 295 TRP A N 1
ATOM 2225 C CA . TRP A 1 295 ? 9.585 21.765 -5.105 1.00 84.31 295 TRP A CA 1
ATOM 2226 C C . TRP A 1 295 ? 10.168 20.344 -5.092 1.00 84.31 295 TRP A C 1
ATOM 2228 O O . TRP A 1 295 ? 10.055 19.614 -6.074 1.00 84.31 295 TRP A O 1
ATOM 2238 N N . SER A 1 296 ? 10.778 19.917 -3.985 1.00 85.31 296 SER A N 1
ATOM 2239 C CA . SER A 1 296 ? 11.248 18.536 -3.836 1.00 85.31 296 SER A CA 1
ATOM 2240 C C . SER A 1 296 ? 10.089 17.526 -3.827 1.00 85.31 296 SER A C 1
ATOM 2242 O O . SER A 1 296 ? 8.999 17.804 -3.315 1.00 85.31 296 SER A O 1
ATOM 2244 N N . LEU A 1 297 ? 10.343 16.303 -4.317 1.00 81.50 297 LEU A N 1
ATOM 2245 C CA . LEU A 1 297 ? 9.394 15.179 -4.215 1.00 81.50 297 LEU A CA 1
ATOM 2246 C C . LEU A 1 297 ? 8.983 14.910 -2.763 1.00 81.50 297 LEU A C 1
ATOM 2248 O O . LEU A 1 297 ? 7.836 14.564 -2.490 1.00 81.50 297 LEU A O 1
ATOM 2252 N N . ARG A 1 298 ? 9.901 15.137 -1.817 1.00 82.25 298 ARG A N 1
ATOM 2253 C CA . ARG A 1 298 ? 9.646 15.031 -0.379 1.00 82.25 298 ARG A CA 1
ATOM 2254 C C . ARG A 1 298 ? 8.598 16.032 0.113 1.00 82.25 298 ARG A C 1
ATOM 2256 O O . ARG A 1 298 ? 7.708 15.629 0.856 1.00 82.25 298 ARG A O 1
ATOM 2263 N N . SER A 1 299 ? 8.685 17.296 -0.305 1.00 84.31 299 SER A N 1
ATOM 2264 C CA . SER A 1 299 ? 7.688 18.338 0.000 1.00 84.31 299 SER A CA 1
ATOM 2265 C C . SER A 1 299 ? 6.318 17.991 -0.584 1.00 84.31 299 SER A C 1
ATOM 2267 O O . SER A 1 299 ? 5.314 17.988 0.133 1.00 84.31 299 SER A O 1
ATOM 2269 N N . GLY A 1 300 ? 6.285 17.583 -1.857 1.00 86.38 300 GLY A N 1
ATOM 2270 C CA . GLY A 1 300 ? 5.056 17.146 -2.520 1.00 86.38 300 GLY A CA 1
ATOM 2271 C C . GLY A 1 300 ? 4.403 15.943 -1.831 1.00 86.38 300 GLY A C 1
ATOM 2272 O O . GLY A 1 300 ? 3.199 15.948 -1.561 1.00 86.38 300 GLY A O 1
ATOM 2273 N N . ALA A 1 301 ? 5.198 14.927 -1.488 1.00 85.19 301 ALA A N 1
ATOM 2274 C CA . ALA A 1 301 ? 4.730 13.742 -0.776 1.00 85.19 301 ALA A CA 1
ATOM 2275 C C . ALA A 1 301 ? 4.239 14.074 0.639 1.00 85.19 301 ALA A C 1
ATOM 2277 O O . ALA A 1 301 ? 3.191 13.573 1.042 1.00 85.19 301 ALA A O 1
ATOM 2278 N N . ALA A 1 302 ? 4.938 14.953 1.367 1.00 86.81 302 ALA A N 1
ATOM 2279 C CA . ALA A 1 302 ? 4.514 15.433 2.682 1.00 86.81 302 ALA A CA 1
ATOM 2280 C C . ALA A 1 302 ? 3.180 16.190 2.609 1.00 86.81 302 ALA A C 1
ATOM 2282 O O . ALA A 1 302 ? 2.299 15.935 3.425 1.00 86.81 302 ALA A O 1
ATOM 2283 N N . SER A 1 303 ? 2.986 17.050 1.604 1.00 90.62 303 SER A N 1
ATOM 2284 C CA . SER A 1 303 ? 1.717 17.762 1.391 1.00 90.62 303 SER A CA 1
ATOM 2285 C C . SER A 1 303 ? 0.567 16.812 1.054 1.00 90.62 303 SER A C 1
ATOM 2287 O O . SER A 1 303 ? -0.522 16.908 1.621 1.00 90.62 303 SER A O 1
ATOM 2289 N N . SER A 1 304 ? 0.805 15.831 0.179 1.00 90.12 304 SER A N 1
ATOM 2290 C CA . SER A 1 304 ? -0.201 14.811 -0.140 1.00 90.12 304 SER A CA 1
ATOM 2291 C C . SER A 1 304 ? -0.534 13.923 1.064 1.00 90.12 304 SER A C 1
ATOM 2293 O O . SER A 1 304 ? -1.706 13.603 1.292 1.00 90.12 304 SER A O 1
ATOM 2295 N N . ALA A 1 305 ? 0.472 13.553 1.861 1.00 88.56 305 ALA A N 1
ATOM 2296 C CA . ALA A 1 305 ? 0.288 12.806 3.097 1.00 88.56 305 ALA A CA 1
ATOM 2297 C C . ALA A 1 305 ? -0.505 13.621 4.126 1.00 88.56 305 ALA A C 1
ATOM 2299 O O . ALA A 1 305 ? -1.487 13.101 4.643 1.00 88.56 305 ALA A O 1
ATOM 2300 N N . ALA A 1 306 ? -0.168 14.896 4.343 1.00 91.50 306 ALA A N 1
ATOM 2301 C CA . ALA A 1 306 ? -0.895 15.792 5.244 1.00 91.50 306 ALA A CA 1
ATOM 2302 C C . ALA A 1 306 ? -2.383 15.883 4.873 1.00 91.50 306 ALA A C 1
ATOM 2304 O O . ALA A 1 306 ? -3.230 15.582 5.706 1.00 91.50 306 ALA A O 1
ATOM 2305 N N . ARG A 1 307 ? -2.714 16.124 3.596 1.00 92.31 307 ARG A N 1
ATOM 2306 C CA . ARG A 1 307 ? -4.115 16.130 3.121 1.00 92.31 307 ARG A CA 1
ATOM 2307 C C . ARG A 1 307 ? -4.825 14.791 3.331 1.00 92.31 307 ARG A C 1
ATOM 2309 O O . ARG A 1 307 ? -6.021 14.743 3.605 1.00 92.31 307 ARG A O 1
ATOM 2316 N N . THR A 1 308 ? -4.106 13.680 3.169 1.00 89.69 308 THR A N 1
ATOM 2317 C CA . THR A 1 308 ? -4.662 12.337 3.413 1.00 89.69 308 THR A CA 1
ATOM 2318 C C . THR A 1 308 ? -4.924 12.122 4.907 1.00 89.69 308 THR A C 1
ATOM 2320 O O . THR A 1 308 ? -5.965 11.582 5.288 1.00 89.69 308 THR A O 1
ATOM 2323 N N . LEU A 1 309 ? -4.007 12.573 5.764 1.00 90.50 309 LEU A N 1
ATOM 2324 C CA . LEU A 1 309 ? -4.137 12.529 7.218 1.00 90.50 309 LEU A CA 1
ATOM 2325 C C . LEU A 1 309 ? -5.275 13.431 7.706 1.00 90.50 309 LEU A C 1
ATOM 2327 O O . LEU A 1 309 ? -6.041 12.995 8.553 1.00 90.50 309 LEU A O 1
ATOM 2331 N N . GLU A 1 310 ? -5.459 14.618 7.126 1.00 93.62 310 GLU A N 1
ATOM 2332 C CA . GLU A 1 310 ? -6.580 15.523 7.422 1.00 93.62 310 GLU A CA 1
ATOM 2333 C C . GLU A 1 310 ? -7.930 14.891 7.077 1.00 93.62 310 GLU A C 1
ATOM 2335 O O . GLU A 1 310 ? -8.804 14.799 7.936 1.00 93.62 310 GLU A O 1
ATOM 2340 N N . ARG A 1 311 ? -8.089 14.367 5.852 1.00 93.38 311 ARG A N 1
ATOM 2341 C CA . ARG A 1 311 ? -9.329 13.683 5.434 1.00 93.38 311 ARG A CA 1
ATOM 2342 C C . ARG A 1 311 ? -9.655 12.497 6.327 1.00 93.38 311 ARG A C 1
ATOM 2344 O O . ARG A 1 311 ? -10.802 12.273 6.694 1.00 93.38 311 ARG A O 1
ATOM 2351 N N . SER A 1 312 ? -8.636 11.716 6.665 1.00 89.12 312 SER A N 1
ATOM 2352 C CA . SER A 1 312 ? -8.825 10.547 7.510 1.00 89.12 312 SER A CA 1
ATOM 2353 C C . SER A 1 312 ? -9.069 10.930 8.976 1.00 89.12 312 SER A C 1
ATOM 2355 O O . SER A 1 312 ? -9.822 10.229 9.648 1.00 89.12 312 SER A O 1
ATOM 2357 N N . ARG A 1 313 ? -8.480 12.025 9.484 1.00 93.62 313 ARG A N 1
ATOM 2358 C CA . ARG A 1 313 ? -8.795 12.613 10.800 1.00 93.62 313 ARG A CA 1
ATOM 2359 C C . ARG A 1 313 ? -10.263 13.027 10.862 1.00 93.62 313 ARG A C 1
ATOM 2361 O O . ARG A 1 313 ? -10.926 12.611 11.800 1.00 93.62 313 ARG A O 1
ATOM 2368 N N . ALA A 1 314 ? -10.753 13.770 9.866 1.00 94.25 314 ALA A N 1
ATOM 2369 C CA . ALA A 1 314 ? -12.160 14.166 9.781 1.00 94.25 314 ALA A CA 1
ATOM 2370 C C . ALA A 1 314 ? -13.079 12.935 9.818 1.00 94.25 314 ALA A C 1
ATOM 2372 O O . ALA A 1 314 ? -13.911 12.824 10.708 1.00 94.25 314 ALA A O 1
ATOM 2373 N N . LYS A 1 315 ? -12.799 11.927 8.979 1.00 93.25 315 LYS A N 1
ATOM 2374 C CA . LYS A 1 315 ? -13.542 10.658 8.993 1.00 93.25 315 LYS A CA 1
ATOM 2375 C C . LYS A 1 315 ? -13.561 9.977 10.370 1.00 93.25 315 LYS A C 1
ATOM 2377 O O . LYS A 1 315 ? -14.579 9.433 10.768 1.00 93.25 315 LYS A O 1
ATOM 2382 N N . TYR A 1 316 ? -12.439 9.963 11.092 1.00 90.81 316 TYR A N 1
ATOM 2383 C CA . TYR A 1 316 ? -12.394 9.351 12.425 1.00 90.81 316 TYR A CA 1
ATOM 2384 C C . TYR A 1 316 ? -13.123 10.168 13.488 1.00 90.81 316 TYR A C 1
ATOM 2386 O O . TYR A 1 316 ? -13.617 9.573 14.440 1.00 90.81 316 TYR A O 1
ATOM 2394 N N . ALA A 1 317 ? -13.181 11.492 13.345 1.00 94.19 317 ALA A N 1
ATOM 2395 C CA . ALA A 1 317 ? -13.997 12.338 14.206 1.00 94.19 317 ALA A CA 1
ATOM 2396 C C . ALA A 1 317 ? -15.493 12.062 13.978 1.00 94.19 317 ALA A C 1
ATOM 2398 O O . ALA A 1 317 ? -16.219 11.869 14.950 1.00 94.19 317 ALA A O 1
ATOM 2399 N N . ASP A 1 318 ? -15.917 11.918 12.719 1.00 94.38 318 ASP A N 1
ATOM 2400 C CA . ASP A 1 318 ? -17.292 11.535 12.372 1.00 94.38 318 ASP A CA 1
ATOM 2401 C C . ASP A 1 318 ? -17.632 10.135 12.923 1.00 94.38 318 ASP A C 1
ATOM 2403 O O . ASP A 1 318 ? -18.638 9.948 13.607 1.00 94.38 318 ASP A O 1
ATOM 2407 N N . ASP A 1 319 ? -16.751 9.147 12.705 1.00 91.69 319 ASP A N 1
ATOM 2408 C CA . ASP A 1 319 ? -16.915 7.787 13.241 1.00 91.69 319 ASP A CA 1
ATOM 2409 C C . ASP A 1 319 ? -16.980 7.784 14.783 1.00 91.69 319 ASP A C 1
ATOM 2411 O O . ASP A 1 319 ? -17.713 6.987 15.373 1.00 91.69 319 ASP A O 1
ATOM 2415 N N . LEU A 1 320 ? -16.210 8.655 15.448 1.00 93.69 320 LEU A N 1
ATOM 2416 C CA . LEU A 1 320 ? -16.214 8.797 16.905 1.00 93.69 320 LEU A CA 1
ATOM 2417 C C . LEU A 1 320 ? -17.569 9.307 17.400 1.00 93.69 320 LEU A C 1
ATOM 2419 O O . LEU A 1 320 ? -18.100 8.742 18.357 1.00 93.69 320 LEU A O 1
ATOM 2423 N N . GLN A 1 321 ? -18.139 10.311 16.733 1.00 94.81 321 GLN A N 1
ATOM 2424 C CA . GLN A 1 321 ? -19.461 10.837 17.064 1.00 94.81 321 GLN A CA 1
ATOM 2425 C C . GLN A 1 321 ? -20.538 9.749 16.932 1.00 94.81 321 GLN A C 1
ATOM 2427 O O . GLN A 1 321 ? -21.300 9.526 17.871 1.00 94.81 321 GLN A O 1
ATOM 2432 N N . VAL A 1 322 ? -20.536 8.986 15.832 1.00 93.88 322 VAL A N 1
ATOM 2433 C CA . VAL A 1 322 ? -21.499 7.889 15.605 1.00 93.88 322 VAL A CA 1
ATOM 2434 C C . VAL A 1 322 ? -21.415 6.813 16.695 1.00 93.88 322 VAL A C 1
ATOM 2436 O O . VAL A 1 322 ? -22.437 6.311 17.169 1.00 93.88 322 VAL A O 1
ATOM 2439 N N . VAL A 1 323 ? -20.203 6.432 17.114 1.00 91.12 323 VAL A N 1
ATOM 2440 C CA . VAL A 1 323 ? -20.025 5.435 18.184 1.00 91.12 323 VAL A CA 1
ATOM 2441 C C . VAL A 1 323 ? -20.471 6.002 19.537 1.00 91.12 323 VAL A C 1
ATOM 2443 O O . VAL A 1 323 ? -21.115 5.293 20.309 1.00 91.12 323 VAL A O 1
ATOM 2446 N N . GLN A 1 324 ? -20.189 7.274 19.827 1.00 93.25 324 GLN A N 1
ATOM 2447 C CA . GLN A 1 324 ? -20.646 7.931 21.057 1.00 93.25 324 GLN A CA 1
ATOM 2448 C C . GLN A 1 324 ? -22.175 8.027 21.129 1.00 93.25 324 GLN A C 1
ATOM 2450 O O . GLN A 1 324 ? -22.753 7.711 22.172 1.00 93.25 324 GLN A O 1
ATOM 2455 N N . GLU A 1 325 ? -22.834 8.386 20.027 1.00 93.62 325 GLU A N 1
ATOM 2456 C CA . GLU A 1 325 ? -24.296 8.408 19.914 1.00 93.62 325 GLU A CA 1
ATOM 2457 C C . GLU A 1 325 ? -24.893 7.015 20.135 1.00 93.62 325 GLU A C 1
ATOM 2459 O O . GLU A 1 325 ? -25.843 6.868 20.903 1.00 93.62 325 GLU A O 1
ATOM 2464 N N . ARG A 1 326 ? -24.293 5.968 19.553 1.00 91.44 326 ARG A N 1
ATOM 2465 C CA . ARG A 1 326 ? -24.713 4.576 19.775 1.00 91.44 326 ARG A CA 1
ATOM 2466 C C . ARG A 1 326 ? -24.594 4.163 21.241 1.00 91.44 326 ARG A C 1
ATOM 2468 O O . ARG A 1 326 ? -25.529 3.575 21.780 1.00 91.44 326 ARG A O 1
ATOM 2475 N N . ILE A 1 327 ? -23.483 4.496 21.901 1.00 89.19 327 ILE A N 1
ATOM 2476 C CA . ILE A 1 327 ? -23.294 4.226 23.335 1.00 89.19 327 ILE A CA 1
ATOM 2477 C C . ILE A 1 327 ? -24.355 4.973 24.161 1.00 89.19 327 ILE A C 1
ATOM 2479 O O . ILE A 1 327 ? -24.909 4.411 25.108 1.00 89.19 327 ILE A O 1
ATOM 2483 N N . ALA A 1 328 ? -24.663 6.227 23.818 1.00 90.00 328 ALA A N 1
ATOM 2484 C CA . ALA A 1 328 ? -25.688 7.017 24.500 1.00 90.00 328 ALA A CA 1
ATOM 2485 C C . ALA A 1 328 ? -27.102 6.434 24.301 1.00 90.00 328 ALA A C 1
ATOM 2487 O O . ALA A 1 328 ? -27.866 6.308 25.263 1.00 90.00 328 ALA A O 1
ATOM 2488 N N . GLN A 1 329 ? -27.436 6.003 23.082 1.00 91.12 329 GLN A N 1
ATOM 2489 C CA . GLN A 1 329 ? -28.689 5.307 22.775 1.00 91.12 329 GLN A CA 1
ATOM 2490 C C . GLN A 1 329 ? -28.795 3.986 23.542 1.00 91.12 329 GLN A C 1
ATOM 2492 O O . GLN A 1 329 ? -29.806 3.715 24.181 1.00 91.12 329 GLN A O 1
ATOM 2497 N N . GLN A 1 330 ? -27.727 3.190 23.571 1.00 86.44 330 GLN A N 1
ATOM 2498 C CA . GLN A 1 330 ? -27.712 1.925 24.301 1.00 86.44 330 GLN A CA 1
ATOM 2499 C C . GLN A 1 330 ? -27.913 2.128 25.813 1.00 86.44 330 GLN A C 1
ATOM 2501 O O . GLN A 1 330 ? -28.650 1.368 26.437 1.00 86.44 330 GLN A O 1
ATOM 2506 N N . LYS A 1 331 ? -27.326 3.182 26.399 1.00 83.62 331 LYS A N 1
ATOM 2507 C CA . LYS A 1 331 ? -27.520 3.549 27.815 1.00 83.62 331 LYS A CA 1
ATOM 2508 C C . LYS A 1 331 ? -28.920 4.085 28.134 1.00 83.62 331 LYS A C 1
ATOM 2510 O O . LYS A 1 331 ? -29.347 3.994 29.283 1.00 83.62 331 LYS A O 1
ATOM 2515 N N . SER A 1 332 ? -29.611 4.673 27.1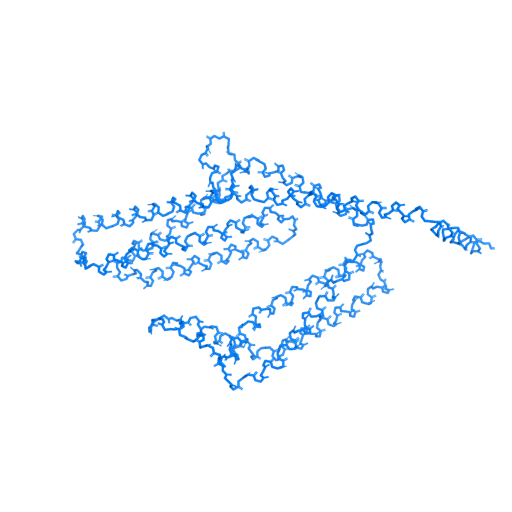57 1.00 83.75 332 SER A N 1
ATOM 2516 C CA . SER A 1 332 ? -30.962 5.222 27.342 1.00 83.75 332 SER A CA 1
ATOM 2517 C C . SER A 1 332 ? -32.075 4.186 27.159 1.00 83.75 332 SER A C 1
ATOM 2519 O O . SER A 1 332 ? -33.196 4.437 27.599 1.00 83.75 332 SER A O 1
ATOM 2521 N N . GLN A 1 333 ? -31.787 3.005 26.598 1.00 83.69 333 GLN A N 1
ATOM 2522 C CA . GLN A 1 333 ? -32.779 1.935 26.484 1.00 83.69 333 GLN A CA 1
ATOM 2523 C C . GLN A 1 333 ? -33.153 1.342 27.863 1.00 83.69 333 GLN A C 1
ATOM 2525 O O . GLN A 1 333 ? -32.266 0.955 28.631 1.00 83.69 333 GLN A O 1
ATOM 2530 N N . PRO A 1 334 ? -34.457 1.198 28.183 1.00 76.94 334 PRO A N 1
ATOM 2531 C CA . PRO A 1 334 ? -34.934 0.711 29.485 1.00 76.94 334 PRO A CA 1
ATOM 2532 C C . PRO A 1 334 ? -34.483 -0.724 29.799 1.00 76.94 334 PRO A C 1
ATOM 2534 O O . PRO A 1 334 ? -34.187 -1.033 30.952 1.00 76.94 334 PRO A O 1
ATOM 2537 N N . VAL A 1 335 ? -34.298 -1.559 28.770 1.00 75.12 335 VAL A N 1
ATOM 2538 C CA . VAL A 1 335 ? -33.828 -2.953 28.887 1.00 75.12 335 VAL A CA 1
ATOM 2539 C C . VAL A 1 335 ? -32.467 -3.052 29.588 1.00 75.12 335 VAL A C 1
ATOM 2541 O O . VAL A 1 335 ? -32.196 -4.017 30.301 1.00 75.12 335 VAL A O 1
ATOM 2544 N N . TRP A 1 336 ? -31.598 -2.048 29.433 1.00 67.94 336 TRP A N 1
ATOM 2545 C CA . TRP A 1 336 ? -30.317 -2.020 30.141 1.00 67.94 336 TRP A CA 1
ATOM 2546 C C . TRP A 1 336 ? -30.486 -1.778 31.638 1.00 67.94 336 TRP A C 1
ATOM 2548 O O . TRP A 1 336 ? -29.774 -2.388 32.434 1.00 67.94 336 TRP A O 1
ATOM 2558 N N . ARG A 1 337 ? -31.445 -0.931 32.030 1.00 69.38 337 ARG A N 1
ATOM 2559 C CA . ARG A 1 337 ? -31.769 -0.710 33.444 1.00 69.38 337 ARG A CA 1
ATOM 2560 C C . ARG A 1 337 ? -32.355 -1.975 34.054 1.00 69.38 337 ARG A C 1
ATOM 2562 O O . ARG A 1 337 ? -31.910 -2.371 35.123 1.00 69.38 337 ARG A O 1
ATOM 2569 N N . GLU A 1 338 ? -33.274 -2.636 33.355 1.00 79.19 338 GLU A N 1
ATOM 2570 C CA . GLU A 1 338 ? -33.878 -3.896 33.806 1.00 79.19 338 GLU A CA 1
ATOM 2571 C C . GLU A 1 338 ? -32.842 -5.019 33.948 1.00 79.19 338 GLU A C 1
ATOM 2573 O O . GLU A 1 338 ? -32.799 -5.685 34.979 1.00 79.19 338 GLU A O 1
ATOM 2578 N N . ARG A 1 339 ? -31.933 -5.186 32.975 1.00 76.75 339 ARG A N 1
ATOM 2579 C CA . ARG A 1 339 ? -30.837 -6.170 33.071 1.00 76.75 339 ARG A CA 1
ATOM 2580 C C . ARG A 1 339 ? -29.864 -5.870 34.208 1.00 76.75 339 ARG A C 1
ATOM 2582 O O . ARG A 1 339 ? -29.398 -6.802 34.859 1.00 76.75 339 ARG A O 1
ATOM 2589 N N . LEU A 1 340 ? -29.548 -4.597 34.447 1.00 74.56 340 LEU A N 1
ATOM 2590 C CA . LEU A 1 340 ? -28.682 -4.198 35.557 1.00 74.56 340 LEU A CA 1
ATOM 2591 C C . LEU A 1 340 ? -29.354 -4.494 36.905 1.00 74.56 340 LEU A C 1
ATOM 2593 O O . LEU A 1 340 ? -28.721 -5.062 37.791 1.00 74.56 340 LEU A O 1
ATOM 2597 N N . TRP A 1 341 ? -30.642 -4.164 37.033 1.00 76.56 341 TRP A N 1
ATOM 2598 C CA . TRP A 1 341 ? -31.447 -4.483 38.212 1.00 76.56 341 TRP A CA 1
ATOM 2599 C C . TRP A 1 341 ? -31.523 -5.992 38.463 1.00 76.56 341 TRP A C 1
ATOM 2601 O O . TRP A 1 341 ? -31.272 -6.423 39.587 1.00 76.56 341 TRP A O 1
ATOM 2611 N N . ALA A 1 342 ? -31.761 -6.799 37.426 1.00 82.88 342 ALA A N 1
ATOM 2612 C CA . ALA A 1 342 ? -31.776 -8.259 37.530 1.00 82.88 342 ALA A CA 1
ATOM 2613 C C . ALA A 1 342 ? -30.411 -8.836 37.960 1.00 82.88 342 ALA A C 1
ATOM 2615 O O . ALA A 1 342 ? -30.353 -9.700 38.832 1.00 82.88 342 ALA A O 1
ATOM 2616 N N . MET A 1 343 ? -29.298 -8.327 37.415 1.00 80.06 343 MET A N 1
ATOM 2617 C CA . MET A 1 343 ? -27.946 -8.736 37.834 1.00 80.06 343 MET A CA 1
ATOM 2618 C C . MET A 1 343 ? -27.635 -8.361 39.289 1.00 80.06 343 MET A C 1
ATOM 2620 O O . MET A 1 343 ? -26.977 -9.129 39.993 1.00 80.06 343 MET A O 1
ATOM 2624 N N . LEU A 1 344 ? -28.083 -7.187 39.745 1.00 80.94 344 LEU A N 1
ATOM 2625 C CA . LEU A 1 344 ? -27.899 -6.745 41.129 1.00 80.94 344 LEU A CA 1
ATOM 2626 C C . LEU A 1 344 ? -28.714 -7.599 42.107 1.00 80.94 344 LEU A C 1
ATOM 2628 O O . LEU A 1 344 ? -28.169 -8.002 43.134 1.00 80.94 344 LEU A O 1
ATOM 2632 N N . GLN A 1 345 ? -29.967 -7.926 41.772 1.00 87.62 345 GLN A N 1
ATOM 2633 C CA . GLN A 1 345 ? -30.799 -8.839 42.565 1.00 87.62 345 GLN A CA 1
ATOM 2634 C C . GLN A 1 345 ? -30.179 -10.238 42.650 1.00 87.62 345 GLN A C 1
ATOM 2636 O O . GLN A 1 345 ? -30.062 -10.792 43.741 1.00 87.62 345 GLN A O 1
ATOM 2641 N N . TRP A 1 346 ? -29.697 -10.773 41.526 1.00 88.81 346 TRP A N 1
ATOM 2642 C CA . TRP A 1 346 ? -29.021 -12.070 41.493 1.00 88.81 346 TRP A CA 1
ATOM 2643 C C . TRP A 1 346 ? -27.759 -12.094 42.377 1.00 88.81 346 TRP A C 1
ATOM 2645 O O . TRP A 1 346 ? -27.611 -12.976 43.221 1.00 88.81 346 TRP A O 1
ATOM 2655 N N . ARG A 1 347 ? -26.898 -11.066 42.302 1.00 73.50 347 ARG A N 1
ATOM 2656 C CA . ARG A 1 347 ? -25.712 -10.958 43.178 1.00 73.50 347 ARG A CA 1
ATOM 2657 C C . ARG A 1 347 ? -26.040 -10.813 44.663 1.00 73.50 347 ARG A C 1
ATOM 2659 O O . ARG A 1 347 ? -25.222 -11.201 45.492 1.00 73.50 347 ARG A O 1
ATOM 2666 N N . GLN A 1 348 ? -27.166 -10.191 45.006 1.00 82.06 348 GLN A N 1
ATOM 2667 C CA . GLN A 1 348 ? -27.614 -10.113 46.396 1.00 82.06 348 GLN A CA 1
ATOM 2668 C C . GLN A 1 348 ? -28.107 -11.477 46.889 1.00 82.06 348 GLN A C 1
ATOM 2670 O O . GLN A 1 348 ? -27.806 -11.831 48.023 1.00 82.06 348 GLN A O 1
ATOM 2675 N N . SER A 1 349 ? -28.769 -12.263 46.030 1.00 88.19 349 SER A N 1
ATOM 2676 C CA . SER A 1 349 ? -29.216 -13.620 46.374 1.00 88.19 349 SER A CA 1
ATOM 2677 C C . SER A 1 349 ? -28.082 -14.634 46.558 1.00 88.19 349 SER A C 1
ATOM 2679 O O . SER A 1 349 ? -28.238 -15.555 47.341 1.00 88.19 349 SER A O 1
ATOM 2681 N N . GLU A 1 350 ? -26.925 -14.458 45.909 1.00 77.19 350 GLU A N 1
ATOM 2682 C CA . GLU A 1 350 ? -25.752 -15.328 46.131 1.00 77.19 350 GLU A CA 1
ATOM 2683 C C . GLU A 1 350 ? -24.980 -15.020 47.427 1.00 77.19 350 GLU A C 1
ATOM 2685 O O . GLU A 1 350 ? -24.087 -15.775 47.808 1.00 77.19 350 GLU A O 1
ATOM 2690 N N . ARG A 1 351 ? -25.258 -13.887 48.086 1.00 73.75 351 ARG A N 1
ATOM 2691 C CA . ARG A 1 351 ? -24.536 -13.443 49.292 1.00 73.75 351 ARG A CA 1
ATOM 2692 C C . ARG A 1 351 ? -25.313 -13.639 50.597 1.00 73.75 351 ARG A C 1
ATOM 2694 O O . ARG A 1 351 ? -24.770 -13.280 51.641 1.00 73.75 351 ARG A O 1
ATOM 2701 N N . GLY A 1 352 ? -26.549 -14.133 50.539 1.00 69.31 352 GLY A N 1
ATOM 2702 C CA . GLY A 1 352 ? -27.394 -14.432 51.703 1.00 69.31 352 GLY A CA 1
ATOM 2703 C C . GLY A 1 352 ? -27.562 -15.928 51.885 1.00 69.31 352 GLY A C 1
ATOM 2704 O O . GLY A 1 352 ? -27.562 -16.363 53.053 1.00 69.31 352 GLY A O 1
#

pLDDT: mean 76.85, std 14.39, range [29.59, 97.69]

Radius of gyration: 28.94 Å; chains: 1; bounding box: 73×60×92 Å